Protein AF-0000000078894945 (afdb_homodimer)

pLDDT: mean 91.57, std 13.86, range [28.47, 98.94]

Secondary structure (DSSP, 8-state):
----SS-----EEEE---HHHHHHHHHHHHHHHHHHTSPPPEEEEEEEE-HHHHHHHHHH---GGG---SS--TT-SSEEEESSHHHHHTT----TTS--EEEEEEEE--SEEE--TT-SSPPBSSTT-TTSPBPSEEES-SSS-SEEEE--GGGEEEEEEEE-/----SS-----EEEE---HHHHHHHHHHHHHHHHHHTS---EEEEEEEE-HHHHHHHHHH---GGG---SS--TT-SSEEEESSHHHHHTT----TTS--EEEEEEEE--SEEE--TT-SSPPBSSTT-TTSPBPSEEES-SSS-SEEEE--GGGEEEEEEEE-

Foldseek 3Di:
DDCPDDDPDWDDKDFQDDPVLVVLQVVVQVVLCVVVVHGFDKAWWKAWDEPVCVVVCSHPNPDLVPPPDPVALAFHSFDKTFRDHVVRCVRWDADPVRKIKMFTKIFRQGFEEAGHSHHLAAAFPDNVDPPGDGHQWHANDPVDGGMIGGNDRSGMDRTMMIMD/DDDDDDDPDWDDKDFQDDPVLVVLQVVVQVVLCVVVVHGFDKAWWKAWDEPVCVVVCSHPNPDLVPPPPPVALAFHSFDKTFRDHVVRCVRWDADPVRKIKMFIKIFRQGFEEAGHSHHLAADFPDNVDPPGDGHQWHANDPVDGGMIGGNDRSGMDRTMMIMD

Solvent-accessible surface area (backbone atoms only — not comparable to full-atom values): 17453 Å² total; per-residue (Å²): 113,82,75,71,75,79,82,78,56,74,73,46,75,42,79,51,86,41,70,67,58,48,49,44,25,52,50,42,48,52,54,47,15,62,73,66,72,46,83,57,47,65,44,73,29,14,34,24,30,38,72,86,47,48,66,52,34,64,73,62,44,74,54,39,68,73,50,80,57,80,86,54,37,68,44,20,57,34,33,70,33,13,58,39,45,68,64,8,46,74,53,36,37,62,43,99,87,59,46,29,35,32,33,35,26,46,29,53,42,48,54,62,39,64,36,39,51,82,31,51,50,54,56,51,72,37,83,89,35,93,81,42,56,56,37,52,16,21,18,77,29,74,91,66,58,50,35,39,29,36,61,54,72,43,40,42,40,67,43,29,40,37,32,57,118,84,79,70,81,84,83,78,56,75,73,45,75,43,78,50,86,43,72,66,57,47,50,44,25,52,49,42,48,52,55,48,16,62,74,66,73,43,82,57,46,64,44,73,30,14,33,23,30,40,74,85,47,48,64,53,33,65,73,62,44,76,55,41,69,71,50,78,60,79,85,56,38,66,44,20,58,35,33,72,33,12,59,38,50,71,65,9,47,74,52,36,37,59,42,99,87,59,46,30,34,32,33,36,26,47,29,53,42,49,53,60,39,62,35,40,51,81,30,50,48,55,56,51,72,37,84,91,36,91,81,42,56,58,36,53,16,21,18,77,29,73,91,65,58,51,37,40,30,38,62,53,73,40,40,42,40,67,44,30,40,38,32,57

Structure (mmCIF, N/CA/C/O backbone):
data_AF-0000000078894945-model_v1
#
loop_
_entity.id
_entity.type
_entity.pdbx_description
1 polymer Poly
#
loop_
_atom_site.group_PDB
_atom_site.id
_atom_site.type_symbol
_atom_site.label_atom_id
_atom_site.label_alt_id
_atom_site.label_comp_id
_atom_site.label_asym_id
_atom_site.label_entity_id
_atom_site.label_seq_id
_atom_site.pdbx_PDB_ins_code
_atom_site.Cartn_x
_atom_site.Cartn_y
_atom_site.Cartn_z
_atom_site.occupancy
_atom_site.B_iso_or_equiv
_atom_site.auth_seq_id
_atom_site.auth_comp_id
_atom_site.auth_asym_id
_atom_site.auth_atom_id
_atom_site.pdbx_PDB_model_num
ATOM 1 N N . MET A 1 1 ? -6.234 26.266 11.656 1 28.72 1 MET A N 1
ATOM 2 C CA . MET A 1 1 ? -5.141 26.5 12.602 1 28.72 1 MET A CA 1
ATOM 3 C C . MET A 1 1 ? -5.629 27.281 13.812 1 28.72 1 MET A C 1
ATOM 5 O O . MET A 1 1 ? -5.871 28.5 13.727 1 28.72 1 MET A O 1
ATOM 9 N N . ARG A 1 2 ? -6.535 26.812 14.672 1 35.72 2 ARG A N 1
ATOM 10 C CA . ARG A 1 2 ? -7.152 27.531 15.781 1 35.72 2 ARG A CA 1
ATOM 11 C C . ARG A 1 2 ? -6.094 28.141 16.703 1 35.72 2 ARG A C 1
ATOM 13 O O . ARG A 1 2 ? -5 27.594 16.828 1 35.72 2 ARG A O 1
ATOM 20 N N . GLN A 1 3 ? -6.266 29.453 17.141 1 33.41 3 GLN A N 1
ATOM 21 C CA . GLN A 1 3 ? -5.566 30.438 17.969 1 33.41 3 GLN A CA 1
ATOM 22 C C . GLN A 1 3 ? -5.508 29.969 19.422 1 33.41 3 GLN A C 1
ATOM 24 O O . GLN A 1 3 ? -6.27 30.453 20.266 1 33.41 3 GLN A O 1
ATOM 29 N N . HIS A 1 4 ? -5.723 28.906 19.969 1 39.12 4 HIS A N 1
ATOM 30 C CA . HIS A 1 4 ? -5.203 29.109 21.312 1 39.12 4 HIS A CA 1
ATOM 31 C C . HIS A 1 4 ? -3.863 29.828 21.281 1 39.12 4 HIS A C 1
ATOM 33 O O . HIS A 1 4 ? -3.061 29.641 20.375 1 39.12 4 HIS A O 1
ATOM 39 N N . PRO A 1 5 ? -3.553 30.891 22.266 1 39.09 5 PRO A N 1
ATOM 40 C CA . PRO A 1 5 ? -2.734 32.094 22.203 1 39.09 5 PRO A CA 1
ATOM 41 C C . PRO A 1 5 ? -1.266 31.812 21.922 1 39.09 5 PRO A C 1
ATOM 43 O O . PRO A 1 5 ? -0.486 32.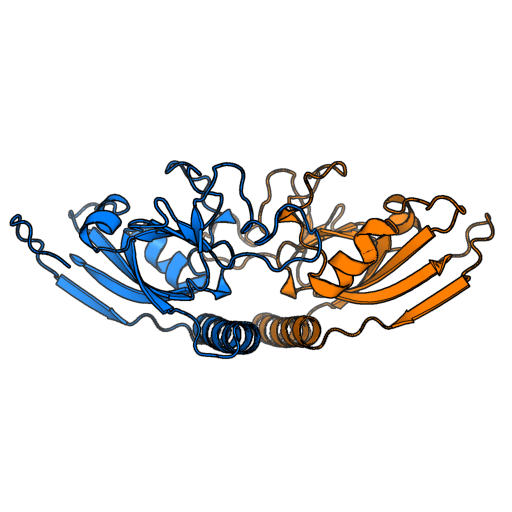75 21.672 1 39.09 5 PRO A O 1
ATOM 46 N N . GLY A 1 6 ? -0.577 30.797 22.438 1 48.09 6 GLY A N 1
ATOM 47 C CA . GLY A 1 6 ? 0.817 31.156 22.234 1 48.09 6 GLY A CA 1
ATOM 48 C C . GLY A 1 6 ? 1.199 31.281 20.781 1 48.09 6 GLY A C 1
ATOM 49 O O . GLY A 1 6 ? 0.547 30.703 19.906 1 48.09 6 GLY A O 1
ATOM 50 N N . LYS A 1 7 ? 1.731 32.469 20.188 1 60.5 7 LYS A N 1
ATOM 51 C CA . LYS A 1 7 ? 2.096 33.062 18.906 1 60.5 7 LYS A CA 1
ATOM 52 C C . LYS A 1 7 ? 2.908 32.125 18.047 1 60.5 7 LYS A C 1
ATOM 54 O O . LYS A 1 7 ? 4.094 31.891 18.312 1 60.5 7 LYS A O 1
ATOM 59 N N . VAL A 1 8 ? 2.189 31.062 17.5 1 78.25 8 VAL A N 1
ATOM 60 C CA . VAL A 1 8 ? 2.98 30.391 16.469 1 78.25 8 VAL A CA 1
ATOM 61 C C . VAL A 1 8 ? 3.16 31.312 15.273 1 78.25 8 VAL A C 1
ATOM 63 O O . VAL A 1 8 ? 2.189 31.891 14.773 1 78.25 8 VAL A O 1
ATOM 66 N N . LYS A 1 9 ? 4.27 31.719 15.195 1 89.56 9 LYS A N 1
ATOM 67 C CA . LYS A 1 9 ? 4.594 32.562 14.039 1 89.56 9 LYS A CA 1
ATOM 68 C C . LYS A 1 9 ? 4.953 31.703 12.828 1 89.56 9 LYS A C 1
ATOM 70 O O . LYS A 1 9 ? 5.957 30.984 12.852 1 89.56 9 LYS A O 1
ATOM 75 N N . VAL A 1 10 ? 4.09 31.734 11.828 1 93.38 10 VAL A N 1
ATOM 76 C CA . VAL A 1 10 ? 4.371 31.047 10.578 1 93.38 10 VAL A CA 1
ATOM 77 C C . VAL A 1 10 ? 5.477 31.766 9.812 1 93.38 10 VAL A C 1
ATOM 79 O O . VAL A 1 10 ? 5.371 32.969 9.555 1 93.38 10 VAL A O 1
ATOM 82 N N . GLN A 1 11 ? 6.445 31.078 9.477 1 96.06 11 GLN A N 1
ATOM 83 C CA . GLN A 1 11 ? 7.578 31.688 8.781 1 96.06 11 GLN A CA 1
ATOM 84 C C . GLN A 1 11 ? 7.445 31.531 7.27 1 96.06 11 GLN A C 1
ATOM 86 O O . GLN A 1 11 ? 7.836 32.406 6.512 1 96.06 11 GLN A O 1
ATOM 91 N N . ALA A 1 12 ? 7 30.391 6.828 1 96.69 12 ALA A N 1
ATOM 92 C CA . ALA A 1 12 ? 6.871 30.125 5.395 1 96.69 12 ALA A CA 1
ATOM 93 C C . ALA A 1 12 ? 5.848 29.031 5.129 1 96.69 12 ALA A C 1
ATOM 95 O O . ALA A 1 12 ? 5.629 28.156 5.977 1 96.69 12 ALA A O 1
ATOM 96 N N . ILE A 1 13 ? 5.223 29.141 4.031 1 97.31 13 ILE A N 1
ATOM 97 C CA . ILE A 1 13 ? 4.387 28.078 3.479 1 97.31 13 ILE A CA 1
ATOM 98 C C . ILE A 1 13 ? 4.836 27.766 2.057 1 97.31 13 ILE A C 1
ATOM 100 O O . ILE A 1 13 ? 4.922 28.656 1.207 1 97.31 13 ILE A O 1
ATOM 104 N N . SER A 1 14 ? 5.148 26.547 1.84 1 97.94 14 SER A N 1
ATOM 105 C CA . SER A 1 14 ? 5.598 26.125 0.519 1 97.94 14 SER A CA 1
ATOM 106 C C . SER A 1 14 ? 4.68 25.047 -0.057 1 97.94 14 SER A C 1
ATOM 108 O O . SER A 1 14 ? 4.199 24.188 0.672 1 97.94 14 SER A O 1
ATOM 110 N N . ARG A 1 15 ? 4.492 25.156 -1.347 1 97.69 15 ARG A N 1
ATOM 111 C CA . ARG A 1 15 ? 3.738 24.125 -2.037 1 97.69 15 ARG A CA 1
ATOM 112 C C . ARG A 1 15 ? 4.629 22.922 -2.363 1 97.69 15 ARG A C 1
ATOM 114 O O . ARG A 1 15 ? 5.762 23.094 -2.818 1 97.69 15 ARG A O 1
ATOM 121 N N . VAL A 1 16 ? 4.109 21.781 -2.057 1 97.56 16 VAL A N 1
ATOM 122 C CA . VAL A 1 16 ? 4.809 20.562 -2.412 1 97.56 16 VAL A CA 1
ATOM 123 C C . VAL A 1 16 ? 4.332 20.062 -3.779 1 97.56 16 VAL A C 1
ATOM 125 O O . VAL A 1 16 ? 3.127 19.953 -4.023 1 97.56 16 VAL A O 1
ATOM 128 N N . GLN A 1 17 ? 5.32 19.797 -4.652 1 96.31 17 GLN A N 1
ATOM 129 C CA . GLN A 1 17 ? 4.988 19.344 -6 1 96.31 17 GLN A CA 1
ATOM 130 C C . GLN A 1 17 ? 5.684 18.031 -6.32 1 96.31 17 GLN A C 1
ATOM 132 O O . GLN A 1 17 ? 6.906 17.984 -6.453 1 96.31 17 GLN A O 1
ATOM 137 N N . ASN A 1 18 ? 4.961 17.062 -6.383 1 96.75 18 ASN A N 1
ATOM 138 C CA . ASN A 1 18 ? 5.367 15.742 -6.867 1 96.75 18 ASN A CA 1
ATOM 139 C C . ASN A 1 18 ? 4.336 15.156 -7.828 1 96.75 18 ASN A C 1
ATOM 141 O O . ASN A 1 18 ? 3.309 14.633 -7.398 1 96.75 18 ASN A O 1
ATOM 145 N N . PRO A 1 19 ? 4.609 15.25 -9.133 1 95.75 19 PRO A N 1
ATOM 146 C CA . PRO A 1 19 ? 3.607 14.859 -10.125 1 95.75 19 PRO A CA 1
ATOM 147 C C . PRO A 1 19 ? 3.191 13.398 -10.008 1 95.75 19 PRO A C 1
ATOM 149 O O . PRO A 1 19 ? 2.029 13.062 -10.242 1 95.75 19 PRO A O 1
ATOM 152 N N . GLU A 1 20 ? 4.105 12.547 -9.664 1 94.94 20 GLU A N 1
ATOM 153 C CA . GLU A 1 20 ? 3.771 11.125 -9.555 1 94.94 20 GLU A CA 1
ATOM 154 C C . GLU A 1 20 ? 2.82 10.867 -8.391 1 94.94 20 GLU A C 1
ATOM 156 O O . GLU A 1 20 ? 1.806 10.188 -8.547 1 94.94 20 GLU A O 1
ATOM 161 N N . LEU A 1 21 ? 3.16 11.43 -7.242 1 96.75 21 LEU A N 1
ATOM 162 C CA . LEU A 1 21 ? 2.291 11.266 -6.082 1 96.75 21 LEU A CA 1
ATOM 163 C C . LEU A 1 21 ? 0.922 11.883 -6.336 1 96.75 21 LEU A C 1
ATOM 165 O O . LEU A 1 21 ? -0.101 11.328 -5.934 1 96.75 21 LEU A O 1
ATOM 169 N N . TRP A 1 22 ? 0.961 12.977 -7.008 1 97.88 22 TRP A N 1
ATOM 170 C CA . TRP A 1 22 ? -0.29 13.656 -7.332 1 97.88 22 TRP A CA 1
ATOM 171 C C . TRP A 1 22 ? -1.147 12.797 -8.258 1 97.88 22 TRP A C 1
ATOM 173 O O . TRP A 1 22 ? -2.352 12.648 -8.039 1 97.88 22 TRP A O 1
ATOM 183 N N . GLU A 1 23 ? -0.557 12.25 -9.227 1 96.31 23 GLU A N 1
ATOM 184 C CA . GLU A 1 23 ? -1.282 11.383 -10.156 1 96.31 23 GLU A CA 1
ATOM 185 C C . GLU A 1 23 ? -1.9 10.195 -9.43 1 96.31 23 GLU A C 1
ATOM 187 O O . GLU A 1 23 ? -3.041 9.812 -9.711 1 96.31 23 GLU A O 1
ATOM 192 N N . ASN A 1 24 ? -1.115 9.578 -8.609 1 96.88 24 ASN A N 1
ATOM 193 C CA . ASN A 1 24 ? -1.64 8.469 -7.824 1 96.88 24 ASN A CA 1
ATOM 194 C C . ASN A 1 24 ? -2.854 8.891 -7.004 1 96.88 24 ASN A C 1
ATOM 196 O O . ASN A 1 24 ? -3.85 8.172 -6.941 1 96.88 24 ASN A O 1
ATOM 200 N N . PHE A 1 25 ? -2.764 10.062 -6.379 1 98.44 25 PHE A N 1
ATOM 201 C CA . PHE A 1 25 ? -3.82 10.602 -5.531 1 98.44 25 PHE A CA 1
ATOM 202 C C . PHE A 1 25 ? -5.09 10.844 -6.336 1 98.44 25 PHE A C 1
ATOM 204 O O . PHE A 1 25 ? -6.18 10.445 -5.918 1 98.44 25 PHE A O 1
ATOM 211 N N . ILE A 1 26 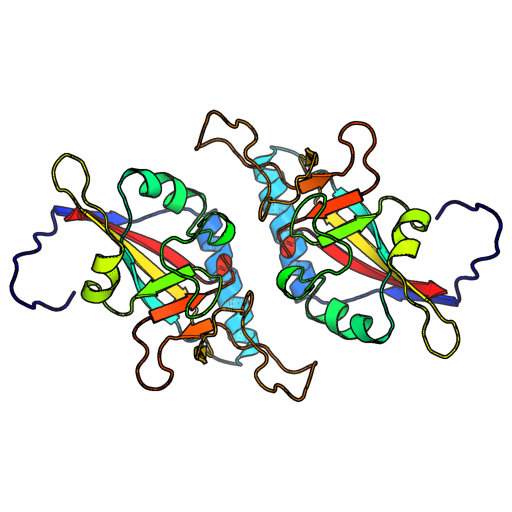? -4.969 11.422 -7.496 1 97.81 26 ILE A N 1
ATOM 212 C CA . ILE A 1 26 ? -6.117 11.758 -8.328 1 97.81 26 ILE A CA 1
ATOM 213 C C . ILE A 1 26 ? -6.762 10.477 -8.867 1 97.81 26 ILE A C 1
ATOM 215 O O . ILE A 1 26 ? -7.988 10.391 -8.961 1 97.81 26 ILE A O 1
ATOM 219 N N . ARG A 1 27 ? -5.988 9.586 -9.219 1 95.88 27 ARG A N 1
ATOM 220 C CA . ARG A 1 27 ? -6.531 8.312 -9.68 1 95.88 27 ARG A CA 1
ATOM 221 C C . ARG A 1 27 ? -7.289 7.605 -8.562 1 95.88 27 ARG A C 1
ATOM 223 O O . ARG A 1 27 ? -8.367 7.062 -8.797 1 95.88 27 ARG A O 1
ATOM 230 N N . LYS A 1 28 ? -6.668 7.578 -7.43 1 97.38 28 LYS A N 1
ATOM 231 C CA . LYS A 1 28 ? -7.336 6.984 -6.277 1 97.38 28 LYS A CA 1
ATOM 232 C C . LYS A 1 28 ? -8.664 7.676 -5.996 1 97.38 28 LYS A C 1
ATOM 234 O O . LYS A 1 28 ? -9.664 7.02 -5.695 1 97.38 28 LYS A O 1
ATOM 239 N N . LYS A 1 29 ? -8.664 8.977 -6.082 1 97.88 29 LYS A N 1
ATOM 240 C CA . LYS A 1 29 ? -9.898 9.742 -5.902 1 97.88 29 LYS A CA 1
ATOM 241 C C . LYS A 1 29 ? -10.969 9.289 -6.887 1 97.88 29 LYS A C 1
ATOM 243 O O . LYS A 1 29 ? -12.125 9.078 -6.504 1 97.88 29 LYS A O 1
ATOM 248 N N . SER A 1 30 ? -10.555 9.172 -8.102 1 96.56 30 SER A N 1
ATOM 249 C CA . SER A 1 30 ? -11.492 8.734 -9.141 1 96.56 30 SER A CA 1
ATOM 250 C C . SER A 1 30 ? -12.039 7.344 -8.828 1 96.56 30 SER A C 1
ATOM 252 O O . SER A 1 30 ? -13.242 7.109 -8.93 1 96.56 30 SER A O 1
ATOM 254 N N . GLN A 1 31 ? -11.203 6.453 -8.477 1 95.62 31 GLN A N 1
ATOM 255 C CA . GLN A 1 31 ? -11.594 5.082 -8.164 1 95.62 31 GLN A CA 1
ATOM 256 C C . GLN A 1 31 ? -12.562 5.043 -6.988 1 95.62 31 GLN A C 1
ATOM 258 O O . GLN A 1 31 ? -13.578 4.34 -7.039 1 95.62 31 GLN A O 1
ATOM 263 N N . MET A 1 32 ? -12.258 5.781 -5.953 1 96.94 32 MET A N 1
ATOM 264 C CA . MET A 1 32 ? -13.102 5.801 -4.762 1 96.94 32 MET A CA 1
ATOM 265 C C . MET A 1 32 ? -14.453 6.441 -5.059 1 96.94 32 MET A C 1
ATOM 267 O O . MET A 1 32 ? -15.477 6.027 -4.512 1 96.94 32 MET A O 1
ATOM 271 N N . SER A 1 33 ? -14.438 7.473 -5.859 1 96.5 33 SER A N 1
ATOM 272 C CA . SER A 1 33 ? -15.68 8.141 -6.234 1 96.5 33 SER A CA 1
ATOM 273 C C . SER A 1 33 ? -16.594 7.207 -7.008 1 96.5 33 SER A C 1
ATOM 275 O O . SER A 1 33 ? -17.812 7.23 -6.82 1 96.5 33 SER A O 1
ATOM 277 N N . ARG A 1 34 ? -16.047 6.402 -7.855 1 93.25 34 ARG A N 1
ATOM 278 C CA . ARG A 1 34 ? -16.828 5.418 -8.602 1 93.25 34 ARG A CA 1
ATOM 279 C C . ARG A 1 34 ? -17.484 4.406 -7.66 1 93.25 34 ARG A C 1
ATOM 281 O O . ARG A 1 34 ? -18.641 4.043 -7.832 1 93.25 34 ARG A O 1
ATOM 288 N N . LYS A 1 35 ? -16.766 4.008 -6.684 1 90.38 35 LYS A N 1
ATOM 289 C CA . LYS A 1 35 ? -17.25 3.014 -5.723 1 90.38 35 LYS A CA 1
ATOM 290 C C . LYS A 1 35 ? -18.391 3.57 -4.875 1 90.38 35 LYS A C 1
ATOM 292 O O . LYS A 1 35 ? -19.344 2.857 -4.578 1 90.38 35 LYS A O 1
ATOM 297 N N . THR A 1 36 ? -18.234 4.797 -4.457 1 90.75 36 THR A N 1
ATOM 298 C CA . THR A 1 36 ? -19.219 5.398 -3.562 1 90.75 36 THR A CA 1
ATOM 299 C C . THR A 1 36 ? -20.359 6.031 -4.359 1 90.75 36 THR A C 1
ATOM 301 O O . THR A 1 36 ? -21.328 6.52 -3.779 1 90.75 36 THR A O 1
ATOM 304 N N . LYS A 1 37 ? -20.422 5.91 -5.684 1 88.69 37 LYS A N 1
ATOM 305 C CA . LYS A 1 37 ? -21.406 6.555 -6.547 1 88.69 37 LYS A CA 1
ATOM 306 C C . LYS A 1 37 ? -21.578 8.023 -6.176 1 88.69 37 LYS A C 1
ATOM 308 O O . LYS A 1 37 ? -22.703 8.492 -5.957 1 88.69 37 LYS A O 1
ATOM 313 N N . GLY A 1 38 ? -20.609 8.766 -6.035 1 90.31 38 GLY A N 1
ATOM 314 C CA . GLY A 1 38 ? -20.578 10.18 -5.672 1 90.31 38 GLY A CA 1
ATOM 315 C C . GLY A 1 38 ? -19.188 10.664 -5.301 1 90.31 38 GLY A C 1
ATOM 316 O O . GLY A 1 38 ? -18.188 9.992 -5.582 1 90.31 38 GLY A O 1
ATOM 317 N N . GLU A 1 39 ? -19.188 11.797 -4.758 1 92.56 39 GLU A N 1
ATOM 318 C CA . GLU A 1 39 ? -17.906 12.391 -4.398 1 92.56 39 GLU A CA 1
ATOM 319 C C . GLU A 1 39 ? -17.344 11.758 -3.121 1 92.56 39 GLU A C 1
ATOM 321 O O . GLU A 1 39 ? -18.078 11.586 -2.141 1 92.56 39 GLU A O 1
ATOM 326 N N . VAL A 1 40 ? -16.141 11.297 -3.168 1 97 40 VAL A N 1
ATOM 327 C CA . VAL A 1 40 ? -15.469 10.766 -1.991 1 97 40 VAL A CA 1
ATOM 328 C C . VAL A 1 40 ? -15.211 11.883 -0.99 1 97 40 VAL A C 1
ATOM 330 O O . VAL A 1 40 ? -14.859 13 -1.378 1 97 40 VAL A O 1
ATOM 333 N N . GLU A 1 41 ? -15.383 11.555 0.298 1 97.75 41 GLU A N 1
ATOM 334 C CA . GLU A 1 41 ? -15.07 12.555 1.317 1 97.75 41 GLU A CA 1
ATOM 335 C C . GLU A 1 41 ? -13.57 12.844 1.373 1 97.75 41 GLU A C 1
ATOM 337 O O . GLU A 1 41 ? -12.773 11.938 1.621 1 97.75 41 GLU A O 1
ATOM 342 N N . GLN A 1 42 ? -13.258 14 1.074 1 98.5 42 GLN A N 1
ATOM 343 C CA . GLN A 1 42 ? -11.891 14.5 1.136 1 98.5 42 GLN A CA 1
ATOM 344 C C . GLN A 1 42 ? -11.742 15.562 2.223 1 98.5 42 GLN A C 1
ATOM 346 O O . GLN A 1 42 ? -12.625 16.391 2.41 1 98.5 42 GLN A O 1
ATOM 351 N N . ARG A 1 43 ? -10.617 15.484 2.912 1 98.69 43 ARG A N 1
ATOM 352 C CA . ARG A 1 43 ? -10.344 16.469 3.957 1 98.69 43 ARG A CA 1
ATOM 353 C C . ARG A 1 43 ? -8.93 17.031 3.83 1 98.69 43 ARG A C 1
ATOM 355 O O . ARG A 1 43 ? -8.039 16.359 3.299 1 98.69 43 ARG A O 1
ATOM 362 N N . ARG A 1 44 ? -8.828 18.219 4.262 1 98.69 44 ARG A N 1
ATOM 363 C CA . ARG A 1 44 ? -7.5 18.781 4.527 1 98.69 44 ARG A CA 1
ATOM 364 C C . ARG A 1 44 ? -7.066 18.5 5.961 1 98.69 44 ARG A C 1
ATOM 366 O O . ARG A 1 44 ? -7.719 18.938 6.91 1 98.69 44 ARG A O 1
ATOM 373 N N . LEU A 1 45 ? -6.031 17.797 6.129 1 98.81 45 LEU A N 1
ATOM 374 C CA . LEU A 1 45 ? -5.547 17.375 7.438 1 98.81 45 LEU A CA 1
ATOM 375 C C . LEU A 1 45 ? -4.121 17.859 7.672 1 98.81 45 LEU A C 1
ATOM 377 O O . LEU A 1 45 ? -3.553 18.562 6.832 1 98.81 45 LEU A O 1
ATOM 381 N N . PHE A 1 46 ? -3.615 17.516 8.914 1 98.5 46 PHE A N 1
ATOM 382 C CA . PHE A 1 46 ? -2.32 18.047 9.32 1 98.5 46 PHE A CA 1
ATOM 383 C C . PHE A 1 46 ? -1.427 16.938 9.867 1 98.5 46 PHE A C 1
ATOM 385 O O . PHE A 1 46 ? -1.908 16 10.516 1 98.5 46 PHE A O 1
ATOM 392 N N . ARG A 1 47 ? -0.18 17.078 9.617 1 97.56 47 ARG A N 1
ATOM 393 C CA . ARG A 1 47 ? 0.804 16.156 10.18 1 97.56 47 ARG A CA 1
ATOM 394 C C . ARG A 1 47 ? 2.119 16.875 10.469 1 97.56 47 ARG A C 1
ATOM 396 O O . ARG A 1 47 ? 2.826 17.281 9.547 1 97.56 47 ARG A O 1
ATOM 403 N N . GLY A 1 48 ? 2.398 17.062 11.742 1 96.69 48 GLY A N 1
ATOM 404 C CA . GLY A 1 48 ? 3.723 17.531 12.102 1 96.69 48 GLY A CA 1
ATOM 405 C C . GLY A 1 48 ? 4.832 16.594 11.664 1 96.69 48 GLY A C 1
ATOM 406 O O . GLY A 1 48 ? 4.605 15.398 11.484 1 96.69 48 GLY A O 1
ATOM 407 N N . THR A 1 49 ? 6.008 17.125 11.469 1 96.38 49 THR A N 1
ATOM 408 C CA . THR A 1 49 ? 7.145 16.344 11.008 1 96.38 49 THR A CA 1
ATOM 409 C C . THR A 1 49 ? 8.453 16.922 11.516 1 96.38 49 THR A C 1
ATOM 411 O O . THR A 1 49 ? 8.453 17.938 12.219 1 96.38 49 THR A O 1
ATOM 414 N N . SER A 1 50 ? 9.484 16.234 11.297 1 95.81 50 SER A N 1
ATOM 415 C CA . SER A 1 50 ? 10.82 16.734 11.586 1 95.81 50 SER A CA 1
ATOM 416 C C . SER A 1 50 ? 11.523 17.219 10.32 1 95.81 50 SER A C 1
ATOM 418 O O . SER A 1 50 ? 11.18 16.797 9.219 1 95.81 50 SER A O 1
ATOM 420 N N . ALA A 1 51 ? 12.508 18.047 10.555 1 95.69 51 ALA A N 1
ATOM 421 C CA . ALA A 1 51 ? 13.258 18.594 9.422 1 95.69 51 ALA A CA 1
ATOM 422 C C . ALA A 1 51 ? 13.852 17.484 8.57 1 95.69 51 ALA A C 1
ATOM 424 O O . ALA A 1 51 ? 13.844 17.562 7.336 1 95.69 51 ALA A O 1
ATOM 425 N N . ILE A 1 52 ? 14.289 16.422 9.18 1 91.94 52 ILE A N 1
ATOM 426 C CA . ILE A 1 52 ? 15.031 15.375 8.469 1 91.94 52 ILE A CA 1
ATOM 427 C C . ILE A 1 52 ? 14.062 14.547 7.633 1 91.94 52 ILE A C 1
ATOM 429 O O . ILE A 1 52 ? 14.477 13.891 6.668 1 91.94 52 ILE A O 1
ATOM 433 N N . ASP A 1 53 ? 12.75 14.625 7.922 1 92.69 53 ASP A N 1
ATOM 434 C CA . ASP A 1 53 ? 11.789 13.75 7.254 1 92.69 53 ASP A CA 1
ATOM 435 C C . ASP A 1 53 ? 11.133 14.469 6.078 1 92.69 53 ASP A C 1
ATOM 437 O O . ASP A 1 53 ? 10.422 13.844 5.281 1 92.69 53 ASP A O 1
ATOM 441 N N . ILE A 1 54 ? 11.352 15.75 5.941 1 95.75 54 ILE A N 1
ATOM 442 C CA . ILE A 1 54 ? 10.625 16.562 4.965 1 95.75 54 ILE A CA 1
ATOM 443 C C . ILE A 1 54 ? 10.922 16.047 3.557 1 95.75 54 ILE A C 1
ATOM 445 O O . ILE A 1 54 ? 10 15.781 2.781 1 95.75 54 ILE A O 1
ATOM 449 N N . ARG A 1 55 ? 12.188 15.914 3.27 1 93.06 55 ARG A N 1
ATOM 450 C CA . ARG A 1 55 ? 12.562 15.531 1.913 1 93.06 55 ARG A CA 1
ATOM 451 C C . ARG A 1 55 ? 12 14.148 1.565 1 93.06 55 ARG A C 1
ATOM 453 O O . ARG A 1 55 ? 11.461 13.953 0.477 1 93.06 55 ARG A O 1
ATOM 460 N N . ASN A 1 56 ? 12.102 13.211 2.49 1 90.88 56 ASN A N 1
ATOM 461 C CA . ASN A 1 56 ? 11.602 11.859 2.246 1 90.88 56 ASN A CA 1
ATOM 462 C C . ASN A 1 56 ? 10.086 11.852 2.059 1 90.88 56 ASN A C 1
ATOM 464 O O . ASN A 1 56 ? 9.57 11.141 1.196 1 90.88 56 ASN A O 1
ATOM 468 N N . THR A 1 57 ? 9.43 12.586 2.852 1 94.5 57 THR A N 1
ATOM 469 C CA . THR A 1 57 ? 7.98 12.664 2.734 1 94.5 57 THR A CA 1
ATOM 470 C C . THR A 1 57 ? 7.578 13.242 1.381 1 94.5 57 THR A C 1
ATOM 472 O O . THR A 1 57 ? 6.664 12.727 0.728 1 94.5 57 THR A O 1
ATOM 475 N N . CYS A 1 58 ? 8.273 14.258 0.942 1 95.81 58 CYS A N 1
ATOM 476 C CA . CYS A 1 58 ? 7.957 14.883 -0.337 1 95.81 58 CYS A CA 1
ATOM 477 C C . CYS A 1 58 ? 8.211 13.922 -1.492 1 95.81 58 CYS A C 1
ATOM 479 O O . CYS A 1 58 ? 7.52 13.961 -2.508 1 95.81 58 CYS A O 1
ATOM 481 N N . ARG A 1 59 ? 9.102 13.055 -1.303 1 90.94 59 ARG A N 1
ATOM 482 C CA . ARG A 1 59 ? 9.508 12.164 -2.385 1 90.94 59 ARG A CA 1
ATOM 483 C C . ARG A 1 59 ? 8.688 10.875 -2.365 1 90.94 59 ARG A C 1
ATOM 485 O O . ARG A 1 59 ? 8.32 10.359 -3.418 1 90.94 59 ARG A O 1
ATOM 492 N N . GLU A 1 60 ? 8.453 10.391 -1.12 1 92.19 60 GLU A N 1
ATOM 493 C CA . GLU A 1 60 ? 7.898 9.047 -1.005 1 92.19 60 GLU A CA 1
ATOM 494 C C . GLU A 1 60 ? 6.57 9.055 -0.252 1 92.19 60 GLU A C 1
ATOM 496 O O . GLU A 1 60 ? 6.02 7.996 0.058 1 92.19 60 GLU A O 1
ATOM 501 N N . ASN A 1 61 ? 6.105 10.211 0.009 1 95.62 61 ASN A N 1
ATOM 502 C CA . ASN A 1 61 ? 4.867 10.328 0.77 1 95.62 61 ASN A CA 1
ATOM 503 C C . ASN A 1 61 ? 5.027 9.789 2.189 1 95.62 61 ASN A C 1
ATOM 505 O O . ASN A 1 61 ? 6.137 9.453 2.607 1 95.62 61 ASN A O 1
ATOM 509 N N . PHE A 1 62 ? 3.955 9.875 2.982 1 94.62 62 PHE A N 1
ATOM 510 C CA . PHE A 1 62 ? 3.945 9.305 4.324 1 94.62 62 PHE A CA 1
ATOM 511 C C . PHE A 1 62 ? 3.828 7.785 4.258 1 94.62 62 PHE A C 1
ATOM 513 O O . PHE A 1 62 ? 2.729 7.234 4.348 1 94.62 62 PHE A O 1
ATOM 520 N N . ASP A 1 63 ? 4.922 7.148 4.07 1 92.25 63 ASP A N 1
ATOM 521 C CA . ASP A 1 63 ? 4.922 5.691 4.039 1 92.25 63 ASP A CA 1
ATOM 522 C C . ASP A 1 63 ? 4.926 5.109 5.449 1 92.25 63 ASP A C 1
ATOM 524 O O . ASP A 1 63 ? 5.973 5.047 6.098 1 92.25 63 ASP A O 1
ATOM 528 N N . TRP A 1 64 ? 3.842 4.625 5.879 1 89.62 64 TRP A N 1
ATOM 529 C CA . TRP A 1 64 ? 3.635 4.176 7.254 1 89.62 64 TRP A CA 1
ATOM 530 C C . TRP A 1 64 ? 4.367 2.865 7.516 1 89.62 64 TRP A C 1
ATOM 532 O O . TRP A 1 64 ? 4.57 2.48 8.672 1 89.62 64 TRP A O 1
ATOM 542 N N . ARG A 1 65 ? 4.848 2.189 6.535 1 87 65 ARG A N 1
ATOM 543 C CA . ARG A 1 65 ? 5.555 0.922 6.676 1 87 65 ARG A CA 1
ATOM 544 C C . ARG A 1 65 ? 6.961 1.138 7.223 1 87 65 ARG A C 1
ATOM 546 O O . ARG A 1 65 ? 7.613 0.19 7.672 1 87 65 ARG A O 1
ATOM 553 N N . SER A 1 66 ? 7.418 2.375 7.035 1 77 66 SER A N 1
ATOM 554 C CA . SER A 1 66 ? 8.758 2.719 7.504 1 77 66 SER A CA 1
ATOM 555 C C . SER A 1 66 ? 8.75 3.059 8.992 1 77 66 SER A C 1
ATOM 557 O O . SER A 1 66 ? 9.805 3.104 9.625 1 77 66 SER A O 1
ATOM 559 N N . ASP A 1 67 ? 7.531 3.477 9.43 1 62.94 67 ASP A N 1
ATOM 560 C CA . ASP A 1 67 ? 7.465 4.066 10.766 1 62.94 67 ASP A CA 1
ATOM 561 C C . ASP A 1 67 ? 7.461 2.982 11.844 1 62.94 67 ASP A C 1
ATOM 563 O O . ASP A 1 67 ? 6.641 2.062 11.797 1 62.94 67 ASP A O 1
ATOM 567 N N . VAL A 1 68 ? 8.664 2.516 12.203 1 53.5 68 VAL A N 1
ATOM 568 C CA . VAL A 1 68 ? 8.656 1.742 13.438 1 53.5 68 VAL A CA 1
ATOM 569 C C . VAL A 1 68 ? 7.949 2.535 14.539 1 53.5 68 VAL A C 1
ATOM 571 O O . VAL A 1 68 ? 8.422 3.6 14.945 1 53.5 68 VAL A O 1
ATOM 574 N N . ASN A 1 69 ? 6.758 2.98 14.328 1 49.56 69 ASN A N 1
ATOM 575 C CA . ASN A 1 69 ? 6.16 4.105 15.047 1 49.56 69 ASN A CA 1
ATOM 576 C C . ASN A 1 69 ? 6.234 3.91 16.562 1 49.56 69 ASN A C 1
ATOM 578 O O . ASN A 1 69 ? 5.789 2.887 17.078 1 49.56 69 ASN A O 1
ATOM 582 N N . GLU A 1 70 ? 6.984 4.645 17.047 1 47.62 70 GLU A N 1
ATOM 583 C CA . GLU A 1 70 ? 6.887 5.113 18.438 1 47.62 70 GLU A CA 1
ATOM 584 C C . GLU A 1 70 ? 5.469 5.57 18.766 1 47.62 70 GLU A C 1
ATOM 586 O O . GLU A 1 70 ? 5.047 5.52 19.922 1 47.62 70 GLU A O 1
ATOM 591 N N . THR A 1 71 ? 4.805 6.344 17.828 1 50.66 71 THR A N 1
ATOM 592 C CA . THR A 1 71 ? 3.566 6.992 18.25 1 50.66 71 THR A CA 1
ATOM 593 C C . THR A 1 71 ? 2.469 5.961 18.484 1 50.66 71 THR A C 1
ATOM 595 O O . THR A 1 71 ? 1.388 6.297 18.969 1 50.66 71 THR A O 1
ATOM 598 N N . GLY A 1 72 ? 2.795 4.828 18.484 1 63.25 72 GLY A N 1
ATOM 599 C CA . GLY A 1 72 ? 1.83 3.789 18.812 1 63.25 72 GLY A CA 1
ATOM 600 C C . GLY A 1 72 ? 0.873 3.486 17.688 1 63.25 72 GLY A C 1
ATOM 601 O O . GLY A 1 72 ? 0.786 4.246 16.719 1 63.25 72 GLY A O 1
ATOM 602 N N . ASN A 1 73 ? 0.406 2.41 17.391 1 84.19 73 ASN A N 1
ATOM 603 C CA . ASN A 1 73 ? -0.569 1.903 16.422 1 84.19 73 ASN A CA 1
ATOM 604 C C . ASN A 1 73 ? -1.932 1.684 17.078 1 84.19 73 ASN A C 1
ATOM 606 O O . ASN A 1 73 ? -2.566 0.649 16.859 1 84.19 73 ASN A O 1
ATOM 610 N N . MET A 1 74 ? -2.309 2.84 17.875 1 91.56 74 MET A N 1
ATOM 611 C CA . MET A 1 74 ? -3.529 2.68 18.656 1 91.56 74 MET A CA 1
ATOM 612 C C . MET A 1 74 ? -4.734 2.453 17.75 1 91.56 74 MET A C 1
ATOM 614 O O . MET A 1 74 ? -5.66 1.722 18.109 1 91.56 74 MET A O 1
ATOM 618 N N . TYR A 1 75 ? -4.695 3.078 16.578 1 95.62 75 TYR A N 1
ATOM 619 C CA . TYR A 1 75 ? -5.863 3.008 15.703 1 95.62 75 TYR A CA 1
ATOM 620 C C . TYR A 1 75 ? -5.523 2.305 14.391 1 95.62 75 TYR A C 1
ATOM 622 O O . TYR A 1 75 ? -6.242 2.451 13.398 1 95.62 75 TYR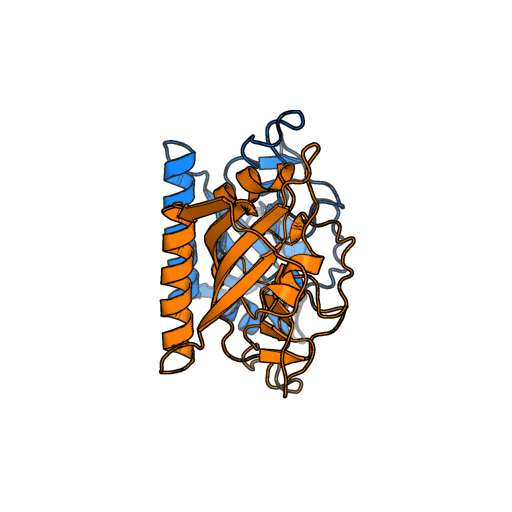 A O 1
ATOM 630 N N . GLY A 1 76 ? -4.414 1.587 14.398 1 94.75 76 GLY A N 1
ATOM 631 C CA . GLY A 1 76 ? -4.008 0.804 13.242 1 94.75 76 GLY A CA 1
ATOM 632 C C . GLY A 1 76 ? -2.617 1.149 12.742 1 94.75 76 GLY A C 1
ATOM 633 O O . GLY A 1 76 ? -2.072 2.199 13.094 1 94.75 76 GLY A O 1
ATOM 634 N N . GLU A 1 77 ? -2.135 0.245 11.953 1 92.44 77 GLU A N 1
ATOM 635 C CA . GLU A 1 77 ? -0.815 0.432 11.359 1 92.44 77 GLU A CA 1
ATOM 636 C C . GLU A 1 77 ? -0.908 1.188 10.031 1 92.44 77 GLU A C 1
ATOM 638 O O . GLU A 1 77 ? -0.719 0.604 8.961 1 92.44 77 GLU A O 1
ATOM 643 N N . GLY A 1 78 ? -1.064 2.482 10.172 1 95.31 78 GLY A N 1
ATOM 644 C CA . GLY A 1 78 ? -1.185 3.332 9 1 95.31 78 GLY A CA 1
ATOM 645 C C . GLY A 1 78 ? -0.585 4.711 9.195 1 95.31 78 GLY A C 1
ATOM 646 O O . GLY A 1 78 ? 0.233 4.914 10.094 1 95.31 78 GLY A O 1
ATOM 647 N N . ALA A 1 79 ? -0.883 5.555 8.258 1 95.81 79 ALA A N 1
ATOM 648 C CA . ALA A 1 79 ? -0.454 6.949 8.359 1 95.81 79 ALA A CA 1
ATOM 649 C C . ALA A 1 79 ? -1.465 7.777 9.141 1 95.81 79 ALA A C 1
ATOM 651 O O . ALA A 1 79 ? -2.662 7.75 8.852 1 95.81 79 ALA A O 1
ATOM 652 N N . TYR A 1 80 ? -0.95 8.5 10.094 1 96.25 80 TYR A N 1
ATOM 653 C CA . TYR A 1 80 ? -1.791 9.297 10.984 1 96.25 80 TYR A CA 1
ATOM 654 C C . TYR A 1 80 ? -1.805 10.758 10.562 1 96.25 80 TYR A C 1
ATOM 656 O O . TYR A 1 80 ? -0.752 11.344 10.297 1 96.25 80 TYR A O 1
ATOM 664 N N . PHE A 1 81 ? -3 11.297 10.555 1 97.44 81 PHE A N 1
ATOM 665 C CA . PHE A 1 81 ? -3.189 12.711 10.25 1 97.44 81 PHE A CA 1
ATOM 666 C C . PHE A 1 81 ? -4.188 13.344 11.211 1 97.44 81 PHE A C 1
ATOM 668 O O . PHE A 1 81 ? -5.156 12.703 11.617 1 97.44 81 PHE A O 1
ATOM 675 N N . ALA A 1 82 ? -3.906 14.555 11.516 1 98.19 82 ALA A N 1
ATOM 676 C CA . ALA A 1 82 ? -4.723 15.25 12.508 1 98.19 82 ALA A CA 1
ATOM 677 C C . ALA A 1 82 ? -5.73 16.172 11.836 1 98.19 82 ALA A C 1
ATOM 679 O O . ALA A 1 82 ? -5.422 16.812 10.82 1 98.19 82 ALA A O 1
ATOM 680 N N . LYS A 1 83 ? -6.84 16.266 12.438 1 98.5 83 LYS A N 1
ATOM 681 C CA . LYS A 1 83 ? -7.895 17.172 11.961 1 98.5 83 LYS A CA 1
ATOM 682 C C . LYS A 1 83 ? -7.473 18.625 12.078 1 98.5 83 LYS A C 1
ATOM 684 O O . LYS A 1 83 ? -7.777 19.438 11.203 1 98.5 83 LYS A O 1
ATOM 689 N N . SER A 1 84 ? -6.789 18.938 13.125 1 97.56 84 SER A N 1
ATOM 690 C CA . SER A 1 84 ? -6.402 20.328 13.359 1 97.56 84 SER A CA 1
ATOM 691 C C . SER A 1 84 ? -4.887 20.484 13.391 1 97.56 84 SER A C 1
ATOM 693 O O . SER A 1 84 ? -4.168 19.516 13.695 1 97.56 84 SER A O 1
ATOM 695 N N . ALA A 1 85 ? -4.484 21.656 13.07 1 95.88 85 ALA A N 1
ATOM 696 C CA . ALA A 1 85 ? -3.061 21.969 13.172 1 95.88 85 ALA A CA 1
ATOM 697 C C . ALA A 1 85 ? -2.553 21.781 14.594 1 95.88 85 ALA A C 1
ATOM 699 O O . ALA A 1 85 ? -1.408 21.359 14.805 1 95.88 85 ALA A O 1
ATOM 700 N N . LEU A 1 86 ? -3.42 22.094 15.57 1 94.5 86 LEU A N 1
ATOM 701 C CA . LEU A 1 86 ? -3.045 21.938 16.969 1 94.5 86 LEU A CA 1
ATOM 702 C C . LEU A 1 86 ? -2.74 20.484 17.297 1 94.5 86 LEU A C 1
ATOM 704 O O . LEU A 1 86 ? -1.704 20.188 17.891 1 94.5 86 LEU A O 1
ATOM 708 N N . THR A 1 87 ? -3.619 19.656 16.938 1 93.12 87 THR A N 1
ATOM 709 C CA . THR A 1 87 ? -3.408 18.219 17.141 1 93.12 87 THR A CA 1
ATOM 710 C C . THR A 1 87 ? -2.215 17.734 16.328 1 93.12 87 THR A C 1
ATOM 712 O O . THR A 1 87 ? -1.428 16.906 16.812 1 93.12 87 THR A O 1
ATOM 715 N N . GLY A 1 88 ? -2.045 18.234 15.133 1 95.5 88 GLY A N 1
ATOM 716 C CA . GLY A 1 88 ? -0.935 17.844 14.273 1 95.5 88 GLY A CA 1
ATOM 717 C C . GLY A 1 88 ? 0.416 18.25 14.828 1 95.5 88 GLY A C 1
ATOM 718 O O . GLY A 1 88 ? 1.426 17.594 14.57 1 95.5 88 GLY A O 1
ATOM 719 N N . ASP A 1 89 ? 0.397 19.344 15.539 1 94.38 89 ASP A N 1
ATOM 720 C CA . ASP A 1 89 ? 1.626 19.875 16.109 1 94.38 89 ASP A CA 1
ATOM 721 C C . ASP A 1 89 ? 2.295 18.859 17.031 1 94.38 89 ASP A C 1
ATOM 723 O O . ASP A 1 89 ? 3.516 18.875 17.203 1 94.38 89 ASP A O 1
ATOM 727 N N . GLN A 1 90 ? 1.48 18 17.578 1 90.19 90 GLN A N 1
ATOM 728 C CA . GLN A 1 90 ? 2 17 18.5 1 90.19 90 GLN A CA 1
ATOM 729 C C . GLN A 1 90 ? 2.967 16.047 17.797 1 90.19 90 GLN A C 1
ATOM 731 O O . GLN A 1 90 ? 3.77 15.375 18.453 1 90.19 90 GLN A O 1
ATOM 736 N N . TYR A 1 91 ? 2.91 16.016 16.531 1 88.62 91 TYR A N 1
ATOM 737 C CA . TYR A 1 91 ? 3.768 15.125 15.75 1 88.62 91 TYR A CA 1
ATOM 738 C C . TYR A 1 91 ? 4.988 15.867 15.227 1 88.62 91 TYR A C 1
ATOM 740 O O . TYR A 1 91 ? 5.781 15.312 14.469 1 88.62 91 TYR A O 1
ATOM 748 N N . SER A 1 92 ? 5.117 17.062 15.617 1 94.44 92 SER A N 1
ATOM 749 C CA . SER A 1 92 ? 6.211 17.891 15.117 1 94.44 92 SER A CA 1
ATOM 750 C C . SER A 1 92 ? 7.395 17.875 16.078 1 94.44 92 SER A C 1
ATOM 752 O O . SER A 1 92 ? 7.211 17.875 17.297 1 94.44 92 SER A O 1
ATOM 754 N N . THR A 1 93 ? 8.562 17.875 15.484 1 93.88 93 THR A N 1
ATOM 755 C CA . THR A 1 93 ? 9.797 18.047 16.25 1 93.88 93 THR A CA 1
ATOM 756 C C . THR A 1 93 ? 10.594 19.234 15.75 1 93.88 93 THR A C 1
ATOM 758 O O . THR A 1 93 ? 10.875 19.344 14.555 1 93.88 93 THR A O 1
ATOM 761 N N . ALA A 1 94 ? 11 20.062 16.734 1 94.44 94 ALA A N 1
ATOM 762 C CA . ALA A 1 94 ? 11.758 21.25 16.375 1 94.44 94 ALA A CA 1
ATOM 763 C C . ALA A 1 94 ? 13.172 20.891 15.93 1 94.44 94 ALA A C 1
ATOM 765 O O . ALA A 1 94 ? 13.766 19.938 16.438 1 94.44 94 ALA A O 1
ATOM 766 N N . ASP A 1 95 ? 13.633 21.641 15.008 1 95.94 95 ASP A N 1
ATOM 767 C CA . ASP A 1 95 ? 15.031 21.453 14.625 1 95.94 95 ASP A CA 1
ATOM 768 C C . ASP A 1 95 ? 15.961 22.203 15.57 1 95.94 95 ASP A C 1
ATOM 770 O O . ASP A 1 95 ? 15.539 22.672 16.625 1 95.94 95 ASP A O 1
ATOM 774 N N . GLU A 1 96 ? 17.281 22.219 15.297 1 95.56 96 GLU A N 1
ATOM 775 C CA . GLU A 1 96 ? 18.297 22.797 16.156 1 95.56 96 GLU A CA 1
ATOM 776 C C . GLU A 1 96 ? 18.047 24.281 16.391 1 95.56 96 GLU A C 1
ATOM 778 O O . GLU A 1 96 ? 18.391 24.828 17.438 1 95.56 96 GLU A O 1
ATOM 783 N N . ASP A 1 97 ? 17.422 24.984 15.516 1 95.19 97 ASP A N 1
ATOM 784 C CA . ASP A 1 97 ? 17.156 26.406 15.609 1 95.19 97 ASP A CA 1
ATOM 785 C C . ASP A 1 97 ? 15.766 26.672 16.188 1 95.19 97 ASP A C 1
ATOM 787 O O . ASP A 1 97 ? 15.32 27.828 16.25 1 95.19 97 ASP A O 1
ATOM 791 N N . GLY A 1 98 ? 15.062 25.609 16.469 1 94.56 98 GLY A N 1
ATOM 792 C CA . GLY A 1 98 ? 13.742 25.75 17.078 1 94.56 98 GLY A CA 1
ATOM 793 C C . GLY A 1 98 ? 12.625 25.812 16.047 1 94.56 98 GLY A C 1
ATOM 794 O O . GLY A 1 98 ? 11.453 25.984 16.406 1 94.56 98 GLY A O 1
ATOM 795 N N . LEU A 1 99 ? 12.977 25.688 14.844 1 95.88 99 LEU A N 1
ATOM 796 C CA . LEU A 1 99 ? 11.992 25.719 13.773 1 95.88 99 LEU A CA 1
ATOM 797 C C . LEU A 1 99 ? 11.219 24.406 13.711 1 95.88 99 LEU A C 1
ATOM 799 O O . LEU A 1 99 ? 11.805 23.328 13.836 1 95.88 99 LEU A O 1
ATOM 803 N N . GLN A 1 100 ? 9.883 24.562 13.57 1 97.62 100 GLN A N 1
ATOM 804 C CA . GLN A 1 100 ? 8.992 23.406 13.469 1 97.62 100 GLN A CA 1
ATOM 805 C C . GLN A 1 100 ? 8.352 23.328 12.086 1 97.62 100 GLN A C 1
ATOM 807 O O . GLN A 1 100 ? 8.328 24.328 11.352 1 97.62 100 GLN A O 1
ATOM 812 N N . TYR A 1 101 ? 7.891 22.156 11.789 1 97.88 101 TYR A N 1
ATOM 813 C CA . TYR A 1 101 ? 7.379 21.891 10.445 1 97.88 101 TYR A CA 1
ATOM 814 C C . TYR A 1 101 ? 6.09 21.078 10.5 1 97.88 101 TYR A C 1
ATOM 816 O O . TYR A 1 101 ? 5.938 20.219 11.359 1 97.88 101 TYR A O 1
ATOM 824 N N . MET A 1 102 ? 5.215 21.406 9.594 1 97.94 102 MET A N 1
ATOM 825 C CA . MET A 1 102 ? 3.93 20.719 9.508 1 97.94 102 MET A CA 1
ATOM 826 C C . MET A 1 102 ? 3.463 20.609 8.062 1 97.94 102 MET A C 1
ATOM 828 O O . MET A 1 102 ? 3.488 21.609 7.328 1 97.94 102 MET A O 1
ATOM 832 N N . PHE A 1 103 ? 3.053 19.406 7.746 1 98.5 103 PHE A N 1
ATOM 833 C CA . PHE A 1 103 ? 2.453 19.266 6.426 1 98.5 103 PHE A CA 1
ATOM 834 C C . PHE A 1 103 ? 0.95 19.5 6.484 1 98.5 103 PHE A C 1
ATOM 836 O O . PHE A 1 103 ? 0.289 19.109 7.445 1 98.5 103 PHE A O 1
ATOM 843 N N . VAL A 1 104 ? 0.461 20.188 5.426 1 98.81 104 VAL A N 1
ATOM 844 C CA . VAL A 1 104 ? -0.956 20.156 5.078 1 98.81 104 VAL A CA 1
ATOM 845 C C . VAL A 1 104 ? -1.206 19.078 4.023 1 98.81 104 VAL A C 1
ATOM 847 O O . VAL A 1 104 ? -0.536 19.047 2.988 1 98.81 104 VAL A O 1
ATOM 850 N N . VAL A 1 105 ? -2.213 18.266 4.305 1 98.81 105 VAL A N 1
ATOM 851 C CA . VAL A 1 105 ? -2.383 17.047 3.516 1 98.81 105 VAL A CA 1
ATOM 852 C C . VAL A 1 105 ? -3.801 17 2.947 1 98.81 105 VAL A C 1
ATOM 854 O O . VAL A 1 105 ? -4.777 17.188 3.678 1 98.81 105 VAL A O 1
ATOM 857 N N . ASP A 1 106 ? -3.904 16.812 1.598 1 98.88 106 ASP A N 1
ATOM 858 C CA . ASP A 1 106 ? -5.18 16.406 1.018 1 98.88 106 ASP A CA 1
ATOM 859 C C . ASP A 1 106 ? -5.418 14.914 1.211 1 98.88 106 ASP A C 1
ATOM 861 O O . ASP A 1 106 ? -4.633 14.094 0.738 1 98.88 106 ASP A O 1
ATOM 865 N N . ALA A 1 107 ? -6.477 14.57 1.893 1 98.94 107 ALA A N 1
ATOM 866 C CA . ALA A 1 107 ? -6.699 13.18 2.275 1 98.94 107 ALA A CA 1
ATOM 867 C C . ALA A 1 107 ? -8.07 12.695 1.813 1 98.94 107 ALA A C 1
ATOM 869 O O . ALA A 1 107 ? -9.078 13.375 2.025 1 98.94 107 ALA A O 1
ATOM 870 N N . LEU A 1 108 ? -8.07 11.57 1.128 1 98.88 108 LEU A N 1
ATOM 871 C CA . LEU A 1 108 ? -9.312 10.883 0.776 1 98.88 108 LEU A CA 1
ATOM 872 C C . LEU A 1 108 ? -9.766 9.969 1.909 1 98.88 108 LEU A C 1
ATOM 874 O O . LEU A 1 108 ? -9.5 8.766 1.888 1 98.88 108 LEU A O 1
ATOM 878 N N . VAL A 1 109 ? -10.516 10.508 2.84 1 98.88 109 VAL A N 1
ATOM 879 C CA . VAL A 1 109 ? -10.836 9.75 4.047 1 98.88 109 VAL A CA 1
ATOM 880 C C . VAL A 1 109 ? -11.953 8.758 3.75 1 98.88 109 VAL A C 1
ATOM 882 O O . VAL A 1 109 ? -12.008 7.676 4.344 1 98.88 109 VAL A O 1
ATOM 885 N N . GLY A 1 110 ? -12.906 9.117 2.941 1 98.56 110 GLY A N 1
ATOM 886 C CA . GLY A 1 110 ? -14.008 8.227 2.6 1 98.56 110 GLY A CA 1
ATOM 887 C C . GLY A 1 110 ? -14.812 7.785 3.805 1 98.56 110 GLY A C 1
ATOM 888 O O . GLY A 1 110 ? -15.047 8.57 4.727 1 98.56 110 GLY A O 1
ATOM 889 N N . ASP A 1 111 ? -15.336 6.547 3.67 1 98.06 111 ASP A N 1
ATOM 890 C CA . ASP A 1 111 ? -16.047 5.949 4.801 1 98.06 111 ASP A CA 1
ATOM 891 C C . ASP A 1 111 ? -15.07 5.473 5.871 1 98.06 111 ASP A C 1
ATOM 893 O O . ASP A 1 111 ? -14.148 4.699 5.582 1 98.06 111 ASP A O 1
ATOM 897 N N . TYR A 1 112 ? -15.297 5.977 7.031 1 98.62 112 TYR A N 1
ATOM 898 C CA . TYR A 1 112 ? -14.344 5.609 8.07 1 98.62 112 TYR A CA 1
ATOM 899 C C . TYR A 1 112 ? -15.047 4.945 9.25 1 98.62 112 TYR A C 1
ATOM 901 O O . TYR A 1 112 ? -16.281 5.035 9.375 1 98.62 112 TYR A O 1
ATOM 909 N N . THR A 1 113 ? -14.289 4.238 10.023 1 98.75 113 THR A N 1
ATOM 910 C CA . THR A 1 113 ? -14.719 3.631 11.281 1 98.75 113 THR A CA 1
ATOM 911 C C . THR A 1 113 ? -13.633 3.775 12.344 1 98.75 113 THR A C 1
ATOM 913 O O . THR A 1 113 ? -12.531 4.238 12.055 1 98.75 113 THR A O 1
ATOM 916 N N . GLU A 1 114 ? -13.977 3.422 13.578 1 98.69 114 GLU A N 1
ATOM 917 C CA . GLU A 1 114 ? -12.984 3.465 14.656 1 98.69 114 GLU A CA 1
ATOM 918 C C . GLU A 1 114 ? -11.867 2.455 14.414 1 98.69 114 GLU A C 1
ATOM 920 O O . GLU A 1 114 ? -12.125 1.308 14.047 1 98.69 114 GLU A O 1
ATOM 925 N N . GLY A 1 115 ? -10.602 2.959 14.648 1 97.94 115 GLY A N 1
ATOM 926 C CA . GLY A 1 115 ? -9.453 2.084 14.438 1 97.94 115 GLY A CA 1
ATOM 927 C C . GLY A 1 115 ? -9.172 1.177 15.617 1 97.94 115 GLY A C 1
ATOM 928 O O . GLY A 1 115 ? -9.734 1.368 16.703 1 97.94 115 GLY A O 1
ATOM 929 N N . GLU A 1 116 ? -8.398 0.179 15.352 1 96.19 116 GLU A N 1
ATOM 930 C CA . GLU A 1 116 ? -7.859 -0.735 16.344 1 96.19 116 GLU A CA 1
ATOM 931 C C . GLU A 1 116 ? -6.379 -1.006 16.109 1 96.19 116 GLU A C 1
ATOM 933 O O . GLU A 1 116 ? -5.922 -1.027 14.969 1 96.19 116 GLU A O 1
ATOM 938 N N . PRO A 1 117 ? -5.633 -1.299 17.203 1 93.5 117 PRO A N 1
ATOM 939 C CA . PRO A 1 117 ? -4.18 -1.459 17.078 1 93.5 117 PRO A CA 1
ATOM 940 C C . PRO A 1 117 ? -3.791 -2.574 16.109 1 93.5 117 PRO A C 1
ATOM 942 O O . PRO A 1 117 ? -2.734 -2.504 15.469 1 93.5 117 PRO A O 1
ATOM 945 N N . SER A 1 118 ? -4.594 -3.475 15.906 1 91.19 118 SER A N 1
ATOM 946 C CA . SER A 1 118 ? -4.219 -4.652 15.133 1 91.19 118 SER A CA 1
ATOM 947 C C . SER A 1 118 ? -4.48 -4.441 13.641 1 91.19 118 SER A C 1
ATOM 949 O O . SER A 1 118 ? -4.078 -5.258 12.812 1 91.19 118 SER A O 1
ATOM 951 N N . TYR A 1 119 ? -5.145 -3.357 13.289 1 93.5 119 TYR A N 1
ATOM 952 C CA . TYR A 1 119 ? -5.504 -3.148 11.891 1 93.5 119 TYR A CA 1
ATOM 953 C C . TYR A 1 119 ? -4.27 -2.832 11.055 1 93.5 119 TYR A C 1
ATOM 955 O O . TYR A 1 119 ? -3.504 -1.924 11.383 1 93.5 119 TYR A O 1
ATOM 963 N N . ARG A 1 120 ? -4.129 -3.617 9.992 1 92.06 120 ARG A N 1
ATOM 964 C CA . ARG A 1 120 ? -3.107 -3.344 8.984 1 92.06 120 ARG A CA 1
ATOM 965 C C . ARG A 1 120 ? -3.732 -2.844 7.691 1 92.06 120 ARG A C 1
ATOM 967 O O . ARG A 1 120 ? -3.021 -2.512 6.738 1 92.06 120 ARG A O 1
ATOM 974 N N . LYS A 1 121 ? -4.922 -2.895 7.637 1 93.56 121 LYS A N 1
ATOM 975 C CA . LYS A 1 121 ? -5.832 -2.352 6.637 1 93.56 121 LYS A CA 1
ATOM 976 C C . LYS A 1 121 ? -7.188 -2.018 7.25 1 93.56 121 LYS A C 1
ATOM 978 O O . LYS A 1 121 ? -7.492 -2.447 8.367 1 93.56 121 LYS A O 1
ATOM 983 N N . PRO A 1 122 ? -8.016 -1.193 6.5 1 95.44 122 PRO A N 1
ATOM 984 C CA . PRO A 1 122 ? -9.336 -0.957 7.082 1 95.44 122 PRO A CA 1
ATOM 985 C C . PRO A 1 122 ? -10.172 -2.232 7.191 1 95.44 122 PRO A C 1
ATOM 987 O O . PRO A 1 122 ? -10.039 -3.131 6.355 1 95.44 122 PRO A O 1
ATOM 990 N N . PRO A 1 123 ? -11.016 -2.227 8.25 1 96.12 123 PRO A N 1
ATOM 991 C CA . PRO A 1 123 ? -11.875 -3.404 8.406 1 96.12 123 PRO A CA 1
ATOM 992 C C . PRO A 1 123 ? -13.031 -3.432 7.406 1 96.12 123 PRO A C 1
ATOM 994 O O . PRO A 1 123 ? -13.328 -2.416 6.777 1 96.12 123 PRO A O 1
ATOM 997 N N . ARG A 1 124 ? -13.625 -4.594 7.289 1 95.56 124 ARG A N 1
ATOM 998 C CA . ARG A 1 124 ? -14.82 -4.754 6.465 1 95.56 124 ARG A CA 1
ATOM 999 C C . ARG A 1 124 ? -15.992 -3.969 7.043 1 95.56 124 ARG A C 1
ATOM 1001 O O . ARG A 1 124 ? -16.141 -3.867 8.266 1 95.56 124 ARG A O 1
ATOM 1008 N N . LYS A 1 125 ? -16.812 -3.518 6.188 1 96.5 125 LYS A N 1
ATOM 1009 C CA . LYS A 1 125 ? -18.016 -2.791 6.617 1 96.5 125 LYS A CA 1
ATOM 1010 C C . LYS A 1 125 ? -19.016 -3.73 7.27 1 96.5 125 LYS A C 1
ATOM 1012 O O . LYS A 1 125 ? -19.719 -3.342 8.203 1 96.5 125 LYS A O 1
ATOM 1017 N N . ASP A 1 126 ? -19.062 -4.914 6.695 1 95.81 126 ASP A N 1
ATOM 1018 C CA . ASP A 1 126 ? -19.859 -5.98 7.301 1 95.81 126 ASP A CA 1
ATOM 1019 C C . ASP A 1 126 ? -18.969 -7.137 7.758 1 95.81 126 ASP A C 1
ATOM 1021 O O . ASP A 1 126 ? -18.562 -7.973 6.945 1 95.81 126 ASP A O 1
ATOM 1025 N N . SER A 1 127 ? -18.75 -7.203 9.07 1 90.69 127 SER A N 1
ATOM 1026 C CA . SER A 1 127 ? -17.828 -8.188 9.617 1 90.69 127 SER A CA 1
ATOM 1027 C C . SER A 1 127 ? -18.344 -9.609 9.383 1 90.69 127 SER A C 1
ATOM 1029 O O . SER A 1 127 ? -17.562 -10.57 9.43 1 90.69 127 SER A O 1
ATOM 1031 N N . ASN A 1 128 ? -19.578 -9.789 9.125 1 92.38 128 ASN A N 1
ATOM 1032 C CA . ASN A 1 128 ? -20.172 -11.109 8.938 1 92.38 128 ASN A CA 1
ATOM 1033 C C . ASN A 1 128 ? -20.172 -11.516 7.465 1 92.38 128 ASN A C 1
ATOM 1035 O O . ASN A 1 128 ? -20.594 -12.625 7.125 1 92.38 128 ASN A O 1
ATOM 1039 N N . ASN A 1 129 ? -19.719 -10.602 6.645 1 90.5 129 ASN A N 1
ATOM 1040 C CA . ASN A 1 129 ? -19.688 -10.844 5.207 1 90.5 129 ASN A CA 1
ATOM 1041 C C . ASN A 1 129 ? -18.281 -10.656 4.641 1 90.5 129 ASN A C 1
ATOM 1043 O O . ASN A 1 129 ? -17.844 -9.523 4.406 1 90.5 129 ASN A O 1
ATOM 1047 N N . PRO A 1 130 ? -17.625 -11.75 4.387 1 84.31 130 PRO A N 1
ATOM 1048 C CA . PRO A 1 130 ? -16.25 -11.656 3.895 1 84.31 130 PRO A CA 1
ATOM 1049 C C . PRO A 1 130 ? -16.156 -10.961 2.539 1 84.31 130 PRO A C 1
ATOM 1051 O O . PRO A 1 130 ? -15.062 -10.555 2.127 1 84.31 130 PRO A O 1
ATOM 1054 N N . SER A 1 131 ? -17.219 -10.781 1.907 1 85.5 131 SER A N 1
ATOM 1055 C CA . SER A 1 131 ? -17.219 -10.156 0.589 1 85.5 131 SER A CA 1
ATOM 1056 C C . SER A 1 131 ? -17.656 -8.695 0.671 1 85.5 131 SER A C 1
ATOM 10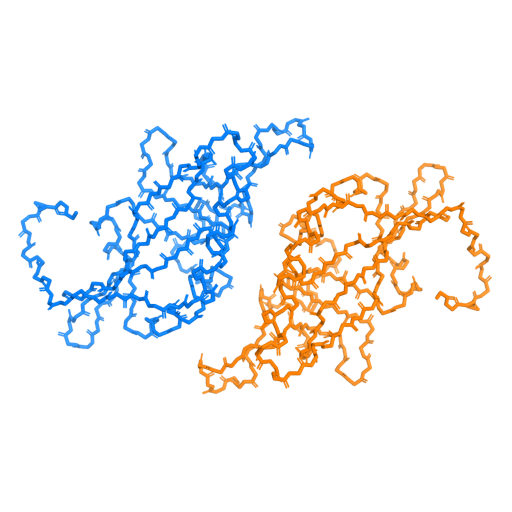58 O O . SER A 1 131 ? -17.75 -8.008 -0.348 1 85.5 131 SER A O 1
ATOM 1060 N N . SER A 1 132 ? -17.844 -8.289 1.838 1 91.38 132 SER A N 1
ATOM 1061 C CA . SER A 1 132 ? -18.281 -6.898 1.975 1 91.38 132 SER A CA 1
ATOM 1062 C C . SER A 1 132 ? -17.125 -5.938 1.705 1 91.38 132 SER A C 1
ATOM 1064 O O . SER A 1 132 ? -15.953 -6.309 1.835 1 91.38 132 SER A O 1
ATOM 1066 N N . ASP A 1 133 ? -17.453 -4.738 1.366 1 91.88 133 ASP A N 1
ATOM 1067 C CA . ASP A 1 133 ? -16.453 -3.693 1.136 1 91.88 133 ASP A CA 1
ATOM 1068 C C . ASP A 1 133 ? -15.703 -3.357 2.422 1 91.88 133 ASP A C 1
ATOM 1070 O O . ASP A 1 133 ? -16.219 -3.588 3.521 1 91.88 133 ASP A O 1
ATOM 1074 N N . LEU A 1 134 ? -14.562 -2.889 2.23 1 94.88 134 LEU A N 1
ATOM 1075 C CA . LEU A 1 134 ? -13.797 -2.324 3.338 1 94.88 134 LEU A CA 1
ATOM 1076 C C . LEU A 1 134 ? -14.18 -0.867 3.576 1 94.88 134 LEU A C 1
ATOM 1078 O O . LEU A 1 134 ? -14.656 -0.189 2.662 1 94.88 134 LEU A O 1
ATOM 1082 N N . PHE A 1 135 ? -14.008 -0.431 4.816 1 97.62 135 PHE A N 1
ATOM 1083 C CA . PHE A 1 135 ? -13.93 1.009 5.035 1 97.62 135 PHE A CA 1
ATOM 1084 C C . PHE A 1 135 ? -12.719 1.603 4.316 1 97.62 135 PHE A C 1
ATOM 1086 O O . PHE A 1 135 ? -11.875 0.868 3.803 1 97.62 135 PHE A O 1
ATOM 1093 N N . ASP A 1 136 ? -12.672 2.916 4.25 1 98.06 136 ASP A N 1
ATOM 1094 C CA . ASP A 1 136 ? -11.578 3.578 3.545 1 98.06 136 ASP A CA 1
ATOM 1095 C C . ASP A 1 136 ? -10.492 4.035 4.52 1 98.06 136 ASP A C 1
ATOM 1097 O O . ASP A 1 136 ? -9.328 4.148 4.145 1 98.06 136 ASP A O 1
ATOM 1101 N N . SER A 1 137 ? -10.883 4.348 5.719 1 98.62 137 SER A N 1
ATOM 1102 C CA . SER A 1 137 ? -9.961 4.84 6.734 1 98.62 137 SER A CA 1
ATOM 1103 C C . SER A 1 137 ? -10.469 4.547 8.141 1 98.62 137 SER A C 1
ATOM 1105 O O . SER A 1 137 ? -11.578 4.031 8.305 1 98.62 137 SER A O 1
ATOM 1107 N N . CYS A 1 138 ? -9.602 4.797 9.094 1 98.62 138 CYS A N 1
ATOM 1108 C CA . CYS A 1 138 ? -9.969 4.664 10.5 1 98.62 138 CYS A CA 1
ATOM 1109 C C . CYS A 1 138 ? -9.789 5.988 11.234 1 98.62 138 CYS A C 1
ATOM 1111 O O . CYS A 1 138 ? -9.078 6.875 10.766 1 98.62 138 CYS A O 1
ATOM 1113 N N . VAL A 1 139 ? -10.5 6.051 12.383 1 98.62 139 VAL A N 1
ATOM 1114 C CA . VAL A 1 139 ? -10.445 7.266 13.188 1 98.62 139 VAL A CA 1
ATOM 1115 C C . VAL A 1 139 ? -10.383 6.898 14.672 1 98.62 139 VAL A C 1
ATOM 1117 O O . VAL A 1 139 ? -10.594 5.742 15.039 1 98.62 139 VAL A O 1
ATOM 1120 N N . ASP A 1 140 ? -10.023 7.93 15.484 1 97.81 140 ASP A N 1
ATOM 1121 C CA . ASP A 1 140 ? -10.008 7.754 16.938 1 97.81 140 ASP A CA 1
ATOM 1122 C C . ASP A 1 140 ? -11.43 7.723 17.5 1 97.81 140 ASP A C 1
ATOM 1124 O O . ASP A 1 140 ? -11.703 6.988 18.453 1 97.81 140 ASP A O 1
ATOM 1128 N N . ASP A 1 141 ? -12.273 8.531 16.891 1 98.25 141 ASP A N 1
ATOM 1129 C CA . ASP A 1 141 ? -13.672 8.672 17.281 1 98.25 141 ASP A CA 1
ATOM 1130 C C . ASP A 1 141 ? -14.562 8.938 16.078 1 98.25 141 ASP A C 1
ATOM 1132 O O . ASP A 1 141 ? -14.391 9.945 15.375 1 98.25 141 ASP A O 1
ATOM 1136 N N . VAL A 1 142 ? -15.523 8.023 15.891 1 98.56 142 VAL A N 1
ATOM 1137 C CA . VAL A 1 142 ? -16.328 8.102 14.68 1 98.56 142 VAL A CA 1
ATOM 1138 C C . VAL A 1 142 ? -17.203 9.352 14.727 1 98.56 142 VAL A C 1
ATOM 1140 O O . VAL A 1 142 ? -17.406 10.016 13.703 1 98.56 142 VAL A O 1
ATOM 1143 N N . GLN A 1 143 ? -17.688 9.664 15.867 1 98.31 143 GLN A N 1
ATOM 1144 C CA . GLN A 1 143 ? -18.594 10.797 16 1 98.31 143 GLN A CA 1
ATOM 1145 C C . GLN A 1 143 ? -17.844 12.117 15.953 1 98.31 143 GLN A C 1
ATOM 1147 O O . GLN A 1 143 ? -18.344 13.109 15.422 1 98.31 143 GLN A O 1
ATOM 1152 N N . HIS A 1 144 ? -16.688 12.141 16.531 1 98.25 144 HIS A N 1
ATOM 1153 C CA . HIS A 1 144 ? -15.852 13.336 16.578 1 98.25 144 HIS A CA 1
ATOM 1154 C C . HIS A 1 144 ? -14.398 13.016 16.219 1 98.25 144 HIS A C 1
ATOM 1156 O O . HIS A 1 144 ? -13.523 13.086 17.078 1 98.25 144 HIS A O 1
ATOM 1162 N N . PRO A 1 145 ? -14.195 12.781 14.984 1 98.38 145 PRO A N 1
ATOM 1163 C CA . PRO A 1 145 ? -12.836 12.375 14.609 1 98.38 145 PRO A CA 1
ATOM 1164 C C . PRO A 1 145 ? -11.82 13.5 14.766 1 98.38 145 PRO A C 1
ATOM 1166 O O . PRO A 1 145 ? -12.055 14.617 14.297 1 98.38 145 PRO A O 1
ATOM 1169 N N . GLU A 1 146 ? -10.719 13.188 15.477 1 98.06 146 GLU A N 1
ATOM 1170 C CA . GLU A 1 146 ? -9.594 14.117 15.602 1 98.06 146 GLU A CA 1
ATOM 1171 C C . GLU A 1 146 ? -8.359 13.578 14.891 1 98.06 146 GLU A C 1
ATOM 1173 O O . GLU A 1 146 ? -7.441 14.336 14.57 1 98.06 146 GLU A O 1
ATOM 1178 N N . VAL A 1 147 ? -8.367 12.312 14.727 1 97.69 147 VAL A N 1
ATOM 1179 C CA . VAL A 1 147 ? -7.258 11.625 14.078 1 97.69 147 VAL A CA 1
ATOM 1180 C C . VAL A 1 147 ? -7.793 10.695 12.992 1 97.69 147 VAL A C 1
ATOM 1182 O O . VAL A 1 147 ? -8.766 9.969 13.219 1 97.69 147 VAL A O 1
ATOM 1185 N N . PHE A 1 148 ? -7.23 10.758 11.875 1 98.25 148 PHE A N 1
ATOM 1186 C CA . PHE A 1 148 ? -7.531 9.859 10.766 1 98.25 148 PHE A CA 1
ATOM 1187 C C . PHE A 1 148 ? -6.332 8.977 10.445 1 98.25 148 PHE A C 1
ATOM 1189 O O . PHE A 1 148 ? -5.191 9.445 10.445 1 98.25 148 PHE A O 1
ATOM 1196 N N . VAL A 1 149 ? -6.574 7.707 10.219 1 97.62 149 VAL A N 1
ATOM 1197 C CA . VAL A 1 149 ? -5.543 6.73 9.883 1 97.62 149 VAL A CA 1
ATOM 1198 C C . VAL A 1 149 ? -5.832 6.121 8.516 1 97.62 149 VAL A C 1
ATOM 1200 O O . VAL A 1 149 ? -6.926 5.605 8.273 1 97.62 149 VAL A O 1
ATOM 1203 N N . MET A 1 150 ? -4.891 6.262 7.645 1 97.75 150 MET A N 1
ATOM 1204 C CA . MET A 1 150 ? -5.047 5.711 6.305 1 97.75 150 MET A CA 1
ATOM 1205 C C . MET A 1 150 ? -3.969 4.672 6.016 1 97.75 150 MET A C 1
ATOM 1207 O O . MET A 1 150 ? -2.812 4.848 6.398 1 97.75 150 MET A O 1
ATOM 1211 N N . PHE A 1 151 ? -4.359 3.656 5.23 1 95.75 151 PHE A N 1
ATOM 1212 C CA . PHE A 1 151 ? -3.514 2.48 5.062 1 95.75 151 PHE A CA 1
ATOM 1213 C C . PHE A 1 151 ? -3.01 2.371 3.629 1 95.75 151 PHE A C 1
ATOM 1215 O O . PHE A 1 151 ? -2.201 1.497 3.314 1 95.75 151 PHE A O 1
ATOM 1222 N N . ASP A 1 152 ? -3.496 3.17 2.744 1 96.19 152 ASP A N 1
ATOM 1223 C CA . ASP A 1 152 ? -3.107 3.234 1.339 1 96.19 152 ASP A CA 1
ATOM 1224 C C . ASP A 1 152 ? -2.381 4.539 1.03 1 96.19 152 ASP A C 1
ATOM 1226 O O . ASP A 1 152 ? -2.938 5.625 1.212 1 96.19 152 ASP A O 1
ATOM 1230 N N . LEU A 1 153 ? -1.217 4.422 0.529 1 96 153 LEU A N 1
ATOM 1231 C CA . LEU A 1 153 ? -0.357 5.574 0.296 1 96 153 LEU A CA 1
ATOM 1232 C C . LEU A 1 153 ? -0.972 6.512 -0.738 1 96 153 LEU A C 1
ATOM 1234 O O . LEU A 1 153 ? -0.602 7.688 -0.818 1 96 153 LEU A O 1
ATOM 1238 N N . ASN A 1 154 ? -1.884 5.961 -1.524 1 97.06 154 ASN A N 1
ATOM 1239 C CA . ASN A 1 154 ? -2.445 6.766 -2.604 1 97.06 154 ASN A CA 1
ATOM 1240 C C . ASN A 1 154 ? -3.645 7.582 -2.129 1 97.06 154 ASN A C 1
ATOM 1242 O O . ASN A 1 154 ? -4.211 8.367 -2.893 1 97.06 154 ASN A O 1
ATOM 1246 N N . GLN A 1 155 ? -3.977 7.492 -0.891 1 98.31 155 GLN A N 1
ATOM 1247 C CA . GLN A 1 155 ? -5.176 8.141 -0.371 1 98.31 155 GLN A CA 1
ATOM 1248 C C . GLN A 1 155 ? -4.859 9.547 0.144 1 98.31 155 GLN A C 1
ATOM 1250 O O . GLN A 1 155 ? -5.75 10.25 0.631 1 98.31 155 GLN A O 1
ATOM 1255 N N . TYR A 1 156 ? -3.57 9.93 0.111 1 98.75 156 TYR A N 1
ATOM 1256 C CA . TYR A 1 156 ? -3.229 11.25 0.629 1 98.75 156 TYR A CA 1
ATOM 1257 C C . TYR A 1 156 ? -2.068 11.859 -0.151 1 98.75 156 TYR A C 1
ATOM 1259 O O . TYR A 1 156 ? -1.288 11.141 -0.776 1 98.75 156 TYR A O 1
ATOM 1267 N N . TYR A 1 157 ? -2.006 13.172 -0.111 1 98.81 157 TYR A N 1
ATOM 1268 C CA . TYR A 1 157 ? -0.999 13.961 -0.812 1 98.81 157 TYR A CA 1
ATOM 1269 C C . TYR A 1 157 ? -0.56 15.156 0.028 1 98.81 157 TYR A C 1
ATOM 1271 O O . TYR A 1 157 ? -1.378 16 0.385 1 98.81 157 TYR A O 1
ATOM 1279 N N . PRO A 1 158 ? 0.74 15.133 0.447 1 98.62 158 PRO A N 1
ATOM 1280 C CA . PRO A 1 158 ? 1.229 16.328 1.139 1 98.62 158 PRO A CA 1
ATOM 1281 C C . PRO A 1 158 ? 1.259 17.562 0.239 1 98.62 158 PRO A C 1
ATOM 1283 O O . PRO A 1 158 ? 2.172 17.719 -0.576 1 98.62 158 PRO A O 1
ATOM 1286 N N . SER A 1 159 ? 0.364 18.5 0.45 1 98.5 159 SER A N 1
ATOM 1287 C CA . SER A 1 159 ? 0.144 19.594 -0.493 1 98.5 159 SER A CA 1
ATOM 1288 C C . SER A 1 159 ? 1.001 20.797 -0.145 1 98.5 159 SER A C 1
ATOM 1290 O O . SER A 1 159 ? 1.478 21.5 -1.035 1 98.5 159 SER A O 1
ATOM 1292 N N . TYR A 1 160 ? 1.189 21.016 1.138 1 98.62 160 TYR A N 1
ATOM 1293 C CA . TYR A 1 160 ? 1.962 22.172 1.576 1 98.62 160 TYR A CA 1
ATOM 1294 C C . TYR A 1 160 ? 2.834 21.812 2.775 1 98.62 160 TYR A C 1
ATOM 1296 O O . TYR A 1 160 ? 2.537 20.875 3.516 1 98.62 160 TYR A O 1
ATOM 1304 N N . LEU A 1 161 ? 3.871 22.562 2.898 1 98.62 161 LEU A N 1
ATOM 1305 C CA . LEU A 1 161 ? 4.719 22.531 4.086 1 98.62 161 LEU A CA 1
ATOM 1306 C C . LEU A 1 161 ? 4.703 23.875 4.801 1 98.62 161 LEU A C 1
ATOM 1308 O O . LEU A 1 161 ? 4.957 24.922 4.184 1 98.62 161 LEU A O 1
ATOM 1312 N N . ILE A 1 162 ? 4.355 23.844 6.055 1 98.06 162 ILE A N 1
ATOM 1313 C CA . ILE A 1 162 ? 4.375 25.031 6.898 1 98.06 162 ILE A CA 1
ATOM 1314 C C . ILE A 1 162 ? 5.625 25.016 7.777 1 98.06 162 ILE A C 1
ATOM 1316 O O . ILE A 1 162 ? 5.922 24.016 8.438 1 98.06 162 ILE A O 1
ATOM 1320 N N . GLU A 1 163 ? 6.301 26.047 7.707 1 97.69 163 GLU A N 1
ATOM 1321 C CA . GLU A 1 163 ? 7.402 26.312 8.625 1 97.69 163 GLU A CA 1
ATOM 1322 C C . GLU A 1 163 ? 7.016 27.359 9.664 1 97.69 163 GLU A C 1
ATOM 1324 O O . GLU A 1 163 ? 6.512 28.422 9.312 1 97.69 163 GLU A O 1
ATOM 1329 N N . TYR A 1 164 ? 7.414 27.047 10.906 1 96.81 164 TYR A N 1
ATOM 1330 C CA . TYR A 1 164 ? 6.922 27.969 11.93 1 96.81 164 TYR A CA 1
ATOM 1331 C C . TYR A 1 164 ? 7.785 27.906 13.18 1 96.81 164 TYR A C 1
ATOM 1333 O O . TYR A 1 164 ? 8.523 26.938 13.391 1 96.81 164 TYR A O 1
ATOM 1341 N N . MET B 1 1 ? 5.055 -25 -16.297 1 28.47 1 MET B N 1
ATOM 1342 C CA . MET B 1 1 ? 4.543 -26.109 -15.508 1 28.47 1 MET B CA 1
ATOM 1343 C C . MET B 1 1 ? 5.398 -27.359 -15.703 1 28.47 1 MET B C 1
ATOM 1345 O O . MET B 1 1 ? 5.324 -28.016 -16.734 1 28.47 1 MET B O 1
ATOM 1349 N N . ARG B 1 2 ? 6.676 -27.422 -15.312 1 36.59 2 ARG B N 1
ATOM 1350 C CA . ARG B 1 2 ? 7.574 -28.547 -15.57 1 36.59 2 ARG B CA 1
ATOM 1351 C C . ARG B 1 2 ? 6.961 -29.859 -15.102 1 36.59 2 ARG B C 1
ATOM 1353 O O . ARG B 1 2 ? 6.176 -29.875 -14.148 1 36.59 2 ARG B O 1
ATOM 1360 N N . GLN B 1 3 ? 7.027 -30.969 -15.93 1 34.09 3 GLN B N 1
ATOM 1361 C CA . GLN B 1 3 ? 6.617 -32.375 -15.891 1 34.09 3 GLN B CA 1
ATOM 1362 C C . GLN B 1 3 ? 7.312 -33.125 -14.758 1 34.09 3 GLN B C 1
ATOM 1364 O O . GLN B 1 3 ? 8.242 -33.875 -15 1 34.09 3 GLN B O 1
ATOM 1369 N N . HIS B 1 4 ? 7.984 -32.719 -13.805 1 38.56 4 HIS B N 1
ATOM 1370 C CA . HIS B 1 4 ? 8.219 -33.906 -12.992 1 38.56 4 HIS B CA 1
ATOM 1371 C C . HIS B 1 4 ? 6.953 -34.719 -12.867 1 38.56 4 HIS B C 1
ATOM 1373 O O . HIS B 1 4 ? 5.844 -34.219 -13.031 1 38.56 4 HIS B O 1
ATOM 1379 N N . PRO B 1 5 ? 6.965 -36.188 -12.273 1 38.91 5 PRO B N 1
ATOM 1380 C CA . PRO B 1 5 ? 6.094 -37.375 -12.422 1 38.91 5 PRO B CA 1
ATOM 1381 C C . PRO B 1 5 ? 4.668 -37.094 -11.945 1 38.91 5 PRO B C 1
ATOM 1383 O O . PRO B 1 5 ? 3.709 -37.562 -12.562 1 38.91 5 PRO B O 1
ATOM 1386 N N . GLY B 1 6 ? 4.293 -36.844 -10.617 1 48.72 6 GLY B N 1
ATOM 1387 C CA . GLY B 1 6 ? 2.904 -37.25 -10.414 1 48.72 6 GLY B CA 1
ATOM 1388 C C . GLY B 1 6 ? 1.924 -36.375 -11.195 1 48.72 6 GLY B C 1
ATOM 1389 O O . GLY B 1 6 ? 2.242 -35.25 -11.57 1 48.72 6 GLY B O 1
ATOM 1390 N N . LYS B 1 7 ? 0.972 -36.875 -12.148 1 60.47 7 LYS B N 1
ATOM 1391 C CA . LYS B 1 7 ? -0.052 -36.5 -13.109 1 60.47 7 LYS B CA 1
ATOM 1392 C C . LYS B 1 7 ? -0.935 -35.375 -12.555 1 60.47 7 LYS B C 1
ATOM 1394 O O . LYS B 1 7 ? -1.829 -35.625 -11.75 1 60.47 7 LYS B O 1
ATOM 1399 N N . VAL B 1 8 ? -0.325 -34.156 -12.469 1 78.25 8 VAL B N 1
ATOM 1400 C CA . VAL B 1 8 ? -1.323 -33.125 -12.203 1 78.25 8 VAL B CA 1
ATOM 1401 C C . VAL B 1 8 ? -2.195 -32.906 -13.438 1 78.25 8 VAL B C 1
ATOM 1403 O O . VAL B 1 8 ? -1.684 -32.719 -14.539 1 78.25 8 VAL B O 1
ATOM 1406 N N . LYS B 1 9 ? -3.289 -33.344 -13.312 1 89.5 9 LYS B N 1
ATOM 1407 C CA . LYS B 1 9 ? -4.254 -33.156 -14.391 1 89.5 9 LYS B CA 1
ATOM 1408 C C . LYS B 1 9 ? -4.934 -31.781 -14.258 1 89.5 9 LYS B C 1
ATOM 1410 O O . LYS B 1 9 ? -5.648 -31.531 -13.281 1 89.5 9 LYS B O 1
ATOM 1415 N N . VAL B 1 10 ? -4.641 -30.922 -15.211 1 93.44 10 VAL B N 1
ATOM 1416 C CA . VAL B 1 10 ? -5.297 -29.609 -15.242 1 93.44 10 VAL B CA 1
ATOM 1417 C C . VAL B 1 10 ? -6.75 -29.781 -15.688 1 93.44 10 VAL B C 1
ATOM 1419 O O . VAL B 1 10 ? -7.02 -30.344 -16.75 1 93.44 10 VAL B O 1
ATOM 1422 N N . GLN B 1 11 ? -7.602 -29.281 -14.945 1 96.12 11 GLN B N 1
ATOM 1423 C CA . GLN B 1 11 ? -9.023 -29.422 -15.242 1 96.12 11 GLN B CA 1
ATOM 1424 C C . GLN B 1 11 ? -9.555 -28.203 -15.984 1 96.12 11 GLN B C 1
ATOM 1426 O O . GLN B 1 11 ? -10.43 -28.312 -16.844 1 96.12 11 GLN B O 1
ATOM 1431 N N . ALA B 1 12 ? -9.125 -27.031 -15.594 1 96.69 12 ALA B N 1
ATOM 1432 C CA . ALA B 1 12 ? -9.602 -25.797 -16.219 1 96.69 12 ALA B CA 1
ATOM 1433 C C . ALA B 1 12 ? -8.602 -24.656 -16.016 1 96.69 12 ALA B C 1
ATOM 1435 O O . ALA B 1 12 ? -7.852 -24.641 -15.031 1 96.69 12 ALA B O 1
ATOM 1436 N N . ILE B 1 13 ? -8.578 -23.812 -16.953 1 97.38 13 ILE B N 1
ATOM 1437 C CA . ILE B 1 13 ? -7.879 -22.531 -16.844 1 97.38 13 ILE B CA 1
ATOM 1438 C C . ILE B 1 13 ? -8.836 -21.391 -17.156 1 97.38 13 ILE B C 1
ATOM 1440 O O . ILE B 1 13 ? -9.484 -21.391 -18.203 1 97.38 13 ILE B O 1
ATOM 1444 N N . SER B 1 14 ? -8.953 -20.5 -16.25 1 97.94 14 SER B N 1
ATOM 1445 C CA . SER B 1 14 ? -9.844 -19.359 -16.438 1 97.94 14 SER B CA 1
ATOM 1446 C C . SER B 1 14 ? -9.078 -18.047 -16.391 1 97.94 14 SER B C 1
ATOM 1448 O O . SER B 1 14 ? -8.148 -17.891 -15.594 1 97.94 14 SER B O 1
ATOM 1450 N N . ARG B 1 15 ? -9.508 -17.141 -17.234 1 97.69 15 ARG B N 1
ATOM 1451 C CA . ARG B 1 15 ? -8.945 -15.805 -17.188 1 97.69 15 ARG B CA 1
ATOM 1452 C C . ARG B 1 15 ? -9.617 -14.969 -16.094 1 97.69 15 ARG B C 1
ATOM 1454 O O . ARG B 1 15 ? -10.836 -14.992 -15.953 1 97.69 15 ARG B O 1
ATOM 1461 N N . VAL B 1 16 ? -8.789 -14.336 -15.344 1 97.62 16 VAL B N 1
ATOM 1462 C CA . VAL B 1 16 ? -9.297 -13.422 -14.328 1 97.62 16 VAL B CA 1
ATOM 1463 C C . VAL B 1 16 ? -9.398 -12.008 -14.906 1 97.62 16 VAL B C 1
ATOM 1465 O O . VAL B 1 16 ? -8.445 -11.5 -15.492 1 97.62 16 VAL B O 1
ATOM 1468 N N . GLN B 1 17 ? -10.602 -11.406 -14.727 1 96.38 17 GLN B N 1
ATOM 1469 C CA . GLN B 1 17 ? -10.82 -10.062 -15.258 1 96.38 17 GLN B CA 1
ATOM 1470 C C . GLN B 1 17 ? -11.289 -9.109 -14.156 1 96.38 17 GLN B C 1
ATOM 1472 O O . GLN B 1 17 ? -12.398 -9.25 -13.641 1 96.38 17 GLN B O 1
ATOM 1477 N N . ASN B 1 18 ? -10.484 -8.281 -13.812 1 96.81 18 ASN B N 1
ATOM 1478 C CA . ASN B 1 18 ? -10.773 -7.152 -12.938 1 96.81 18 ASN B CA 1
ATOM 1479 C C . ASN B 1 18 ? -10.18 -5.855 -13.477 1 96.81 18 ASN B C 1
ATOM 1481 O O . ASN B 1 18 ? -8.984 -5.602 -13.328 1 96.81 18 ASN B O 1
ATOM 1485 N N . PRO B 1 19 ? -11.023 -5.023 -14.094 1 95.75 19 PRO B N 1
ATOM 1486 C CA . PRO B 1 19 ? -10.508 -3.838 -14.781 1 95.75 19 PRO B CA 1
ATOM 1487 C C . PRO B 1 19 ? -9.781 -2.875 -13.844 1 95.75 19 PRO B C 1
ATOM 1489 O O . PRO B 1 19 ? -8.805 -2.238 -14.242 1 95.75 19 PRO B O 1
ATOM 1492 N N . GLU B 1 20 ? -10.242 -2.748 -12.641 1 94.88 20 GLU B N 1
ATOM 1493 C CA . GLU B 1 20 ? -9.602 -1.825 -11.711 1 94.88 20 GLU B CA 1
ATOM 1494 C C . GLU B 1 20 ? -8.195 -2.297 -11.336 1 94.88 20 GLU B C 1
ATOM 1496 O O . GLU B 1 20 ? -7.242 -1.52 -11.383 1 94.88 20 GLU B O 1
ATOM 1501 N N . LEU B 1 21 ? -8.102 -3.568 -10.984 1 96.81 21 LEU B N 1
ATOM 1502 C CA . LEU B 1 21 ? -6.797 -4.117 -10.648 1 96.81 21 LEU B CA 1
ATOM 1503 C C . LEU B 1 21 ? -5.852 -4.047 -11.844 1 96.81 21 LEU B C 1
ATOM 1505 O O . LEU B 1 21 ? -4.664 -3.754 -11.688 1 96.81 21 LEU B O 1
ATOM 1509 N N . TRP B 1 22 ? -6.414 -4.289 -12.961 1 97.88 22 TRP B N 1
ATOM 1510 C CA . TRP B 1 22 ? -5.621 -4.234 -14.18 1 97.88 22 TRP B CA 1
ATOM 1511 C C . TRP B 1 22 ? -5.113 -2.82 -14.438 1 97.88 22 TRP B C 1
ATOM 1513 O O . TRP B 1 22 ? -3.936 -2.623 -14.758 1 97.88 22 TRP B O 1
ATOM 1523 N N . GLU B 1 23 ? -5.934 -1.881 -14.281 1 96.31 23 GLU B N 1
ATOM 1524 C CA . GLU B 1 23 ? -5.535 -0.488 -14.461 1 96.31 23 GLU B CA 1
ATOM 1525 C C . GLU B 1 23 ? -4.422 -0.096 -13.5 1 96.31 23 GLU B C 1
ATOM 1527 O O . GLU B 1 23 ? -3.475 0.595 -13.883 1 96.31 23 GLU B O 1
ATOM 1532 N N . ASN B 1 24 ? -4.613 -0.466 -12.281 1 96.94 24 ASN B N 1
ATOM 1533 C CA . ASN B 1 24 ? -3.568 -0.195 -11.305 1 96.94 24 ASN B CA 1
ATOM 1534 C C . ASN B 1 24 ? -2.236 -0.807 -11.727 1 96.94 24 ASN B C 1
ATOM 1536 O O . ASN B 1 24 ? -1.19 -0.163 -11.609 1 96.94 24 ASN B O 1
ATOM 1540 N N . PHE B 1 25 ? -2.285 -2.039 -12.211 1 98.44 25 PHE B N 1
ATOM 1541 C CA . PHE B 1 25 ? -1.101 -2.779 -12.625 1 98.44 25 PHE B CA 1
ATOM 1542 C C . PHE B 1 25 ? -0.411 -2.086 -13.797 1 98.44 25 PHE B C 1
ATOM 1544 O O . PHE B 1 25 ? 0.806 -1.893 -13.773 1 98.44 25 PHE B O 1
ATOM 1551 N N . ILE B 1 26 ? -1.156 -1.652 -14.766 1 97.81 26 ILE B N 1
ATOM 1552 C CA . ILE B 1 26 ? -0.605 -1.024 -15.961 1 97.81 26 ILE B CA 1
ATOM 1553 C C . ILE B 1 26 ? -0.019 0.339 -15.602 1 97.81 26 ILE B C 1
ATOM 1555 O O . ILE B 1 26 ? 1.018 0.736 -16.141 1 97.81 26 ILE B O 1
ATOM 1559 N N . ARG B 1 27 ? -0.662 1.008 -14.789 1 95.75 27 ARG B N 1
ATOM 1560 C CA . ARG B 1 27 ? -0.131 2.295 -14.344 1 95.75 27 ARG B CA 1
ATOM 1561 C C . ARG B 1 27 ? 1.182 2.117 -13.594 1 95.75 27 ARG B C 1
ATOM 1563 O O . ARG B 1 27 ? 2.133 2.873 -13.805 1 95.75 27 ARG B O 1
ATOM 1570 N N . LYS B 1 28 ? 1.154 1.184 -12.695 1 97.38 28 LYS B N 1
ATOM 1571 C CA . LYS B 1 28 ? 2.381 0.884 -11.969 1 97.38 28 LYS B CA 1
ATOM 1572 C C . LYS B 1 28 ? 3.514 0.511 -12.922 1 97.38 28 LYS B C 1
ATOM 1574 O O . LYS B 1 28 ? 4.652 0.94 -12.734 1 97.38 28 LYS B O 1
ATOM 1579 N N . LYS B 1 29 ? 3.201 -0.273 -13.906 1 97.88 29 LYS B N 1
ATOM 1580 C CA . LYS B 1 29 ? 4.188 -0.641 -14.914 1 97.88 29 LYS B CA 1
ATOM 1581 C C . LYS B 1 29 ? 4.77 0.597 -15.594 1 97.88 29 LYS B C 1
ATOM 1583 O O . LYS B 1 29 ? 5.988 0.706 -15.758 1 97.88 29 LYS B O 1
ATOM 1588 N N . SER B 1 30 ? 3.885 1.459 -15.961 1 96.5 30 SER B N 1
ATOM 1589 C CA . SER B 1 30 ? 4.32 2.695 -16.609 1 96.5 30 SER B CA 1
ATOM 1590 C C . SER B 1 30 ? 5.23 3.506 -15.688 1 96.5 30 SER B C 1
ATOM 1592 O O . SER B 1 30 ? 6.277 3.992 -16.109 1 96.5 30 SER B O 1
ATOM 1594 N N . GLN B 1 31 ? 4.855 3.658 -14.484 1 95.56 31 GLN B N 1
ATOM 1595 C CA . GLN B 1 31 ? 5.629 4.418 -13.5 1 95.56 31 GLN B CA 1
ATOM 1596 C C . GLN B 1 31 ? 7.008 3.803 -13.297 1 95.56 31 GLN B C 1
ATOM 1598 O O . GLN B 1 31 ? 8.016 4.516 -13.266 1 95.56 31 GLN B O 1
ATOM 1603 N N . MET B 1 32 ? 7.047 2.494 -13.156 1 96.94 32 MET B N 1
ATOM 1604 C CA . MET B 1 32 ? 8.312 1.802 -12.922 1 96.94 32 MET B CA 1
ATOM 1605 C C . MET B 1 32 ? 9.211 1.884 -14.156 1 96.94 32 MET B C 1
ATOM 1607 O O . MET B 1 32 ? 10.43 1.979 -14.031 1 96.94 32 MET B O 1
ATOM 1611 N N . SER B 1 33 ? 8.617 1.784 -15.305 1 96.5 33 SER B N 1
ATOM 1612 C CA . SER B 1 33 ? 9.383 1.882 -16.547 1 96.5 33 SER B CA 1
ATOM 1613 C C . SER B 1 33 ? 10.031 3.254 -16.688 1 96.5 33 SER B C 1
ATOM 1615 O O . SER B 1 33 ? 11.164 3.363 -17.156 1 96.5 33 SER B O 1
ATOM 1617 N N . ARG B 1 34 ? 9.344 4.273 -16.297 1 93.12 34 ARG B N 1
ATOM 1618 C CA . ARG B 1 34 ? 9.898 5.625 -16.328 1 93.12 34 ARG B CA 1
ATOM 1619 C C . ARG B 1 34 ? 11.094 5.75 -15.398 1 93.12 34 ARG B C 1
ATOM 1621 O O . ARG B 1 34 ? 12.102 6.371 -15.75 1 93.12 34 ARG B O 1
ATOM 1628 N N . LYS B 1 35 ? 11 5.16 -14.273 1 90.19 35 LYS B N 1
ATOM 1629 C CA . LYS B 1 35 ? 12.055 5.223 -13.266 1 90.19 35 LYS B CA 1
ATOM 1630 C C . LYS B 1 35 ? 13.312 4.5 -13.742 1 90.19 35 LYS B C 1
ATOM 1632 O O . LYS B 1 35 ? 14.43 4.961 -13.5 1 90.19 35 LYS B O 1
ATOM 1637 N N . THR B 1 36 ? 13.109 3.357 -14.352 1 90.31 36 THR B N 1
ATOM 1638 C CA . THR B 1 36 ? 14.242 2.533 -14.766 1 90.31 36 THR B CA 1
ATOM 1639 C C . THR B 1 36 ? 14.734 2.941 -16.156 1 90.31 36 THR B C 1
ATOM 1641 O O . THR B 1 36 ? 15.75 2.432 -16.625 1 90.31 36 THR B O 1
ATOM 1644 N N . LYS B 1 37 ? 14.219 3.979 -16.781 1 88.31 37 LYS B N 1
ATOM 1645 C CA . LYS B 1 37 ? 14.539 4.391 -18.156 1 88.31 37 LYS B CA 1
ATOM 1646 C C . LYS B 1 37 ? 14.562 3.191 -19.094 1 88.31 37 LYS B C 1
ATOM 1648 O O . LYS B 1 37 ? 15.531 2.988 -19.828 1 88.31 37 LYS B O 1
ATOM 1653 N N . GLY B 1 38 ? 13.641 2.359 -19.078 1 90 38 GLY B N 1
ATOM 1654 C CA . GLY B 1 38 ? 13.5 1.164 -19.906 1 90 38 GLY B CA 1
ATOM 1655 C C . GLY B 1 38 ? 12.367 0.265 -19.453 1 90 38 GLY B C 1
ATOM 1656 O O . GLY B 1 38 ? 11.477 0.7 -18.719 1 90 38 GLY B O 1
ATOM 1657 N N . GLU B 1 39 ? 12.406 -0.881 -19.969 1 92.19 39 GLU B N 1
ATOM 1658 C CA . GLU B 1 39 ? 11.336 -1.816 -19.641 1 92.19 39 GLU B CA 1
ATOM 1659 C C . GLU B 1 39 ? 11.539 -2.428 -18.25 1 92.19 39 GLU B C 1
ATOM 1661 O O . GLU B 1 39 ? 12.648 -2.834 -17.906 1 92.19 39 GLU B O 1
ATOM 1666 N N . VAL B 1 40 ? 10.547 -2.361 -17.438 1 96.81 40 VAL B N 1
ATOM 1667 C CA . VAL B 1 40 ? 10.578 -2.992 -16.125 1 96.81 40 VAL B CA 1
ATOM 1668 C C . VAL B 1 40 ? 10.57 -4.512 -16.281 1 96.81 40 VAL B C 1
ATOM 1670 O O . VAL B 1 40 ? 9.867 -5.051 -17.141 1 96.81 40 VAL B O 1
ATOM 1673 N N . GLU B 1 41 ? 11.367 -5.168 -15.438 1 97.75 41 GLU B N 1
ATOM 1674 C CA . GLU B 1 41 ? 11.344 -6.629 -15.469 1 97.75 41 GLU B CA 1
ATOM 1675 C C . GLU B 1 41 ? 10.008 -7.172 -14.977 1 97.75 41 GLU B C 1
ATOM 1677 O O . GLU B 1 41 ? 9.617 -6.922 -13.836 1 97.75 41 GLU B O 1
ATOM 1682 N N . GLN B 1 42 ? 9.359 -7.781 -15.828 1 98.5 42 GLN B N 1
ATOM 1683 C CA . GLN B 1 42 ? 8.086 -8.445 -15.547 1 98.5 42 GLN B CA 1
ATOM 1684 C C . GLN B 1 42 ? 8.219 -9.961 -15.672 1 98.5 42 GLN B C 1
ATOM 1686 O O . GLN B 1 42 ? 8.898 -10.453 -16.578 1 98.5 42 GLN B O 1
ATOM 1691 N N . ARG B 1 43 ? 7.562 -10.648 -14.75 1 98.69 43 ARG B N 1
ATOM 1692 C CA . ARG B 1 43 ? 7.586 -12.109 -14.781 1 98.69 43 ARG B CA 1
ATOM 1693 C C . ARG B 1 43 ? 6.184 -12.68 -14.625 1 98.69 43 ARG B C 1
ATOM 1695 O O . ARG B 1 43 ? 5.309 -12.047 -14.031 1 98.69 43 ARG B O 1
ATOM 1702 N N . ARG B 1 44 ? 6.035 -13.812 -15.219 1 98.69 44 ARG B N 1
ATOM 1703 C CA . ARG B 1 44 ? 4.887 -14.648 -14.883 1 98.69 44 ARG B CA 1
ATOM 1704 C C . ARG B 1 44 ? 5.207 -15.586 -13.734 1 98.69 44 ARG B C 1
ATOM 1706 O O . ARG B 1 44 ? 6.105 -16.422 -13.836 1 98.69 44 ARG B O 1
ATOM 1713 N N . LEU B 1 45 ? 4.531 -15.469 -12.672 1 98.81 45 LEU B N 1
ATOM 1714 C CA . LEU B 1 45 ? 4.789 -16.234 -11.461 1 98.81 45 LEU B CA 1
ATOM 1715 C C . LEU B 1 45 ? 3.557 -17.031 -11.047 1 98.81 45 LEU B C 1
ATOM 1717 O O . LEU B 1 45 ? 2.537 -17 -11.742 1 98.81 45 LEU B O 1
ATOM 1721 N N . PHE B 1 46 ? 3.74 -17.797 -9.922 1 98.5 46 PHE B N 1
ATOM 1722 C CA . PHE B 1 46 ? 2.689 -18.719 -9.508 1 98.5 46 PHE B CA 1
ATOM 1723 C C . PHE B 1 46 ? 2.389 -18.578 -8.023 1 98.5 46 PHE B C 1
ATOM 1725 O O . PHE B 1 46 ? 3.291 -18.328 -7.223 1 98.5 46 PHE B O 1
ATOM 1732 N N . ARG B 1 47 ? 1.156 -18.766 -7.699 1 97.62 47 ARG B N 1
ATOM 1733 C CA . ARG B 1 47 ? 0.745 -18.781 -6.297 1 97.62 47 ARG B CA 1
ATOM 1734 C C . ARG B 1 47 ? -0.42 -19.734 -6.074 1 97.62 47 ARG B C 1
ATOM 1736 O O . ARG B 1 47 ? -1.534 -19.484 -6.535 1 97.62 47 ARG B O 1
ATOM 1743 N N . GLY B 1 48 ? -0.127 -20.828 -5.414 1 96.69 48 GLY B N 1
ATOM 1744 C CA . GLY B 1 48 ? -1.216 -21.688 -4.973 1 96.69 48 GLY B CA 1
ATOM 1745 C C . GLY B 1 48 ? -2.178 -21 -4.027 1 96.69 48 GLY B C 1
ATOM 1746 O O . GLY B 1 48 ? -1.807 -20.031 -3.355 1 96.69 48 GLY B O 1
ATOM 1747 N N . THR B 1 49 ? -3.398 -21.469 -3.992 1 96.44 49 THR B N 1
ATOM 1748 C CA . THR B 1 49 ? -4.422 -20.844 -3.15 1 96.44 49 THR B CA 1
ATOM 1749 C C . THR B 1 49 ? -5.461 -21.891 -2.725 1 96.44 49 THR B C 1
ATOM 1751 O O . THR B 1 49 ? -5.363 -23.062 -3.092 1 96.44 49 THR B O 1
ATOM 1754 N N . SER B 1 50 ? -6.309 -21.484 -1.882 1 95.88 50 SER B N 1
ATOM 1755 C CA . SER B 1 50 ? -7.449 -22.312 -1.499 1 95.88 50 SER B CA 1
ATOM 1756 C C . SER B 1 50 ? -8.719 -21.859 -2.203 1 95.88 50 SER B C 1
ATOM 1758 O O . SER B 1 50 ? -8.828 -20.703 -2.635 1 95.88 50 SER B O 1
ATOM 1760 N N . ALA B 1 51 ? -9.656 -22.766 -2.236 1 95.75 51 ALA B N 1
ATOM 1761 C CA . ALA B 1 51 ? -10.93 -22.469 -2.893 1 95.75 51 ALA B CA 1
ATOM 1762 C C . ALA B 1 51 ? -11.594 -21.25 -2.27 1 95.75 51 ALA B C 1
ATOM 1764 O O . ALA B 1 51 ? -12.148 -20.406 -2.98 1 95.75 51 ALA B O 1
ATOM 1765 N N . ILE B 1 52 ? -11.469 -21.078 -0.988 1 92.12 52 ILE B N 1
ATOM 1766 C CA . ILE B 1 52 ? -12.203 -20.047 -0.274 1 92.12 52 ILE B CA 1
ATOM 1767 C C . ILE B 1 52 ? -11.562 -18.688 -0.542 1 92.12 52 ILE B C 1
ATOM 1769 O O . ILE B 1 52 ? -12.211 -17.641 -0.386 1 92.12 52 ILE B O 1
ATOM 1773 N N . ASP B 1 53 ? -10.305 -18.672 -1.032 1 92.75 53 ASP B N 1
ATOM 1774 C CA . ASP B 1 53 ? -9.586 -17.422 -1.188 1 92.75 53 ASP B CA 1
ATOM 1775 C C . ASP B 1 53 ? -9.688 -16.891 -2.619 1 92.75 53 ASP B C 1
ATOM 1777 O O . ASP B 1 53 ? -9.297 -15.758 -2.904 1 92.75 53 ASP B O 1
ATOM 1781 N N . ILE B 1 54 ? -10.227 -17.688 -3.518 1 95.81 54 ILE B N 1
ATOM 1782 C CA . ILE B 1 54 ? -10.203 -17.359 -4.938 1 95.81 54 ILE B CA 1
ATOM 1783 C C . ILE B 1 54 ? -10.984 -16.062 -5.18 1 95.81 54 ILE B C 1
ATOM 1785 O O . ILE B 1 54 ? -10.477 -15.133 -5.805 1 95.81 54 ILE B O 1
ATOM 1789 N N . ARG B 1 55 ? -12.18 -16.047 -4.676 1 93.19 55 ARG B N 1
ATOM 1790 C CA . ARG B 1 55 ? -13.031 -14.891 -4.941 1 93.19 55 ARG B CA 1
ATOM 1791 C C . ARG B 1 55 ? -12.414 -13.609 -4.379 1 93.19 55 ARG B C 1
ATOM 1793 O O . ARG B 1 55 ? -12.391 -12.578 -5.055 1 93.19 55 ARG B O 1
ATOM 1800 N N . ASN B 1 56 ? -11.891 -13.688 -3.16 1 90.94 56 ASN B N 1
ATOM 1801 C CA . ASN B 1 56 ? -11.281 -12.516 -2.537 1 90.94 56 ASN B CA 1
ATOM 1802 C C . ASN B 1 56 ? -10.055 -12.047 -3.307 1 90.94 56 ASN B C 1
ATOM 1804 O O . ASN B 1 56 ? -9.844 -10.844 -3.479 1 90.94 56 ASN B O 1
ATOM 1808 N N . THR B 1 57 ? -9.273 -12.961 -3.719 1 94.56 57 THR B N 1
ATOM 1809 C CA . THR B 1 57 ? -8.086 -12.617 -4.488 1 94.56 57 THR B CA 1
ATOM 1810 C C . THR B 1 57 ? -8.461 -11.938 -5.797 1 94.56 57 THR B C 1
ATOM 1812 O O . THR B 1 57 ? -7.859 -10.938 -6.18 1 94.56 57 THR B O 1
ATOM 1815 N N . CYS B 1 58 ? -9.477 -12.43 -6.445 1 95.88 58 CYS B N 1
ATOM 1816 C CA . CYS B 1 58 ? -9.914 -11.852 -7.715 1 95.88 58 CYS B CA 1
ATOM 1817 C C . CYS B 1 58 ? -10.453 -10.438 -7.512 1 95.88 58 CYS B C 1
ATOM 1819 O O . CYS B 1 58 ? -10.312 -9.586 -8.391 1 95.88 58 CYS B O 1
ATOM 1821 N N . ARG B 1 59 ? -10.961 -10.203 -6.398 1 91.19 59 ARG B N 1
ATOM 1822 C CA . ARG B 1 59 ? -11.609 -8.922 -6.141 1 91.19 59 ARG B CA 1
ATOM 1823 C C . ARG B 1 59 ? -10.617 -7.914 -5.566 1 91.19 59 ARG B C 1
ATOM 1825 O O . ARG B 1 59 ? -10.664 -6.73 -5.906 1 91.19 59 ARG B O 1
ATOM 1832 N N . GLU B 1 60 ? -9.742 -8.438 -4.672 1 92.25 60 GLU B N 1
ATOM 1833 C CA . GLU B 1 60 ? -8.93 -7.516 -3.889 1 92.25 60 GLU B CA 1
ATOM 1834 C C . GLU B 1 60 ? -7.441 -7.785 -4.09 1 92.25 60 GLU B C 1
ATOM 1836 O O . GLU B 1 60 ? -6.598 -7.199 -3.406 1 92.25 60 GLU B O 1
ATOM 1841 N N . ASN B 1 61 ? -7.16 -8.633 -4.992 1 95.75 61 ASN B N 1
ATOM 1842 C CA . ASN B 1 61 ? -5.766 -8.992 -5.227 1 95.75 61 ASN B CA 1
ATOM 1843 C C . ASN B 1 61 ? -5.16 -9.703 -4.016 1 95.75 61 ASN B C 1
ATOM 1845 O O . ASN B 1 61 ? -5.867 -10.016 -3.059 1 95.75 61 ASN B O 1
ATOM 1849 N N . PHE B 1 62 ? -3.891 -10.094 -4.133 1 94.62 62 PHE B N 1
ATOM 1850 C CA . PHE B 1 62 ? -3.162 -10.688 -3.016 1 94.62 62 PHE B CA 1
ATOM 1851 C C . PHE B 1 62 ? -2.768 -9.625 -2 1 94.62 62 PHE B C 1
ATOM 1853 O O . PHE B 1 62 ? -1.646 -9.109 -2.033 1 94.62 62 PHE B O 1
ATOM 1860 N N . ASP B 1 63 ? -3.672 -9.297 -1.159 1 92.44 63 ASP B N 1
ATOM 1861 C CA . ASP B 1 63 ? -3.375 -8.312 -0.118 1 92.44 63 ASP B CA 1
ATOM 1862 C C . ASP B 1 63 ? -2.643 -8.961 1.054 1 92.44 63 ASP B C 1
ATOM 1864 O O . ASP B 1 63 ? -3.264 -9.609 1.901 1 92.44 63 ASP B O 1
ATOM 1868 N N . TRP B 1 64 ? -1.401 -8.742 1.145 1 89.81 64 TRP B N 1
ATOM 1869 C CA . TRP B 1 64 ? -0.53 -9.406 2.105 1 89.81 64 TRP B CA 1
ATOM 1870 C C . TRP B 1 64 ? -0.772 -8.875 3.518 1 89.81 64 TRP B C 1
ATOM 1872 O O . TRP B 1 64 ? -0.358 -9.5 4.5 1 89.81 64 TRP B O 1
ATOM 1882 N N . ARG B 1 65 ? -1.478 -7.82 3.689 1 87.25 65 ARG B N 1
ATOM 1883 C CA . ARG B 1 65 ? -1.761 -7.23 4.992 1 87.25 65 ARG B CA 1
ATOM 1884 C C . ARG B 1 65 ? -2.791 -8.055 5.758 1 87.25 65 ARG B C 1
ATOM 1886 O O . ARG B 1 65 ? -2.959 -7.883 6.965 1 87.25 65 ARG B O 1
ATOM 1893 N N . SER B 1 66 ? -3.531 -8.836 4.965 1 76.69 66 SER B N 1
ATOM 1894 C CA . SER B 1 66 ? -4.559 -9.688 5.562 1 76.69 66 SER B CA 1
ATOM 1895 C C . SER B 1 66 ? -3.959 -10.977 6.105 1 76.69 66 SER B C 1
ATOM 1897 O O . SER B 1 66 ? -4.605 -11.688 6.875 1 76.69 66 SER B O 1
ATOM 1899 N N . ASP B 1 67 ? -2.785 -11.305 5.492 1 62.66 67 ASP B N 1
ATOM 1900 C CA . ASP B 1 67 ? -2.256 -12.648 5.738 1 62.66 67 ASP B CA 1
ATOM 1901 C C . ASP B 1 67 ? -1.59 -12.727 7.113 1 62.66 67 ASP B C 1
ATOM 1903 O O . ASP B 1 67 ? -0.723 -11.914 7.438 1 62.66 67 ASP B O 1
ATOM 1907 N N . VAL B 1 68 ? -2.404 -12.984 8.148 1 53.34 68 VAL B N 1
ATOM 1908 C CA . VAL B 1 68 ? -1.7 -13.406 9.352 1 53.34 68 VAL B CA 1
ATOM 1909 C C . VAL B 1 68 ? -0.711 -14.516 9.008 1 53.34 68 VAL B C 1
ATOM 1911 O O . VAL B 1 68 ? -1.11 -15.602 8.562 1 53.34 68 VAL B O 1
ATOM 1914 N N . ASN B 1 69 ? 0.271 -14.305 8.211 1 49.56 69 ASN B N 1
ATOM 1915 C CA . ASN B 1 69 ? 1.03 -15.289 7.445 1 49.56 69 ASN B CA 1
ATOM 1916 C C . ASN B 1 69 ? 1.444 -16.469 8.312 1 49.56 69 ASN B C 1
ATOM 1918 O O . ASN B 1 69 ? 2.174 -16.312 9.297 1 49.56 69 ASN B O 1
ATOM 1922 N N . GLU B 1 70 ? 0.756 -17.391 8.188 1 47.62 70 GLU B N 1
ATOM 1923 C CA . GLU B 1 70 ? 1.253 -18.75 8.383 1 47.62 70 GLU B CA 1
ATOM 1924 C C . GLU B 1 70 ? 2.549 -18.984 7.613 1 47.62 70 GLU B C 1
ATOM 1926 O O . GLU B 1 70 ? 3.404 -19.75 8.039 1 47.62 70 GLU B O 1
ATOM 1931 N N . THR B 1 71 ? 2.66 -18.516 6.336 1 50.72 71 THR B N 1
ATOM 1932 C CA . THR B 1 71 ? 3.783 -18.953 5.52 1 50.72 71 THR B CA 1
ATOM 1933 C C . THR B 1 71 ? 5.074 -18.266 5.949 1 50.72 71 THR B C 1
ATOM 1935 O O . THR B 1 71 ? 6.152 -18.578 5.445 1 50.72 71 THR B O 1
ATOM 1938 N N . GLY B 1 72 ? 5.066 -17.703 7.008 1 63.75 72 GLY B N 1
ATOM 1939 C CA . GLY B 1 72 ? 6.285 -17.094 7.52 1 63.75 72 GLY B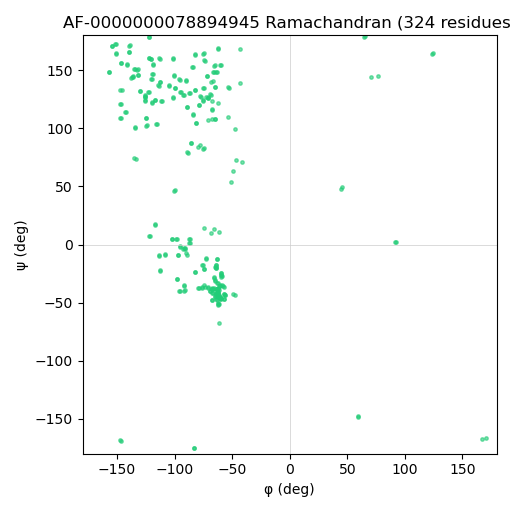 CA 1
ATOM 1940 C C . GLY B 1 72 ? 6.699 -15.852 6.754 1 63.75 72 GLY B C 1
ATOM 1941 O O . GLY B 1 72 ? 6.207 -15.602 5.656 1 63.75 72 GLY B O 1
ATOM 1942 N N . ASN B 1 73 ? 7.23 -14.836 7.219 1 84.31 73 ASN B N 1
ATOM 1943 C CA . ASN B 1 73 ? 7.766 -13.586 6.684 1 84.31 73 ASN B CA 1
ATOM 1944 C C . ASN B 1 73 ? 9.289 -13.633 6.582 1 84.31 73 ASN B C 1
ATOM 1946 O O . ASN B 1 73 ? 9.969 -12.664 6.945 1 84.31 73 ASN B O 1
ATOM 1950 N N . MET B 1 74 ? 9.727 -14.867 5.996 1 91.62 74 MET B N 1
ATOM 1951 C CA . MET B 1 74 ? 11.172 -15.07 5.977 1 91.62 74 MET B CA 1
ATOM 1952 C C . MET B 1 74 ? 11.867 -14.016 5.121 1 91.62 74 MET B C 1
ATOM 1954 O O . MET B 1 74 ? 12.984 -13.594 5.43 1 91.62 74 MET B O 1
ATOM 1958 N N . TYR B 1 75 ? 11.172 -13.586 4.074 1 95.69 75 TYR B N 1
ATOM 1959 C CA . TYR B 1 75 ? 11.812 -12.656 3.143 1 95.69 75 TYR B CA 1
ATOM 1960 C C . TYR B 1 75 ? 11.086 -11.32 3.115 1 95.69 75 TYR B C 1
ATOM 1962 O O . TYR B 1 75 ? 11.234 -10.547 2.168 1 95.69 75 TYR B O 1
ATOM 1970 N N . GLY B 1 76 ? 10.273 -11.086 4.125 1 94.75 76 GLY B N 1
ATOM 1971 C CA . GLY B 1 76 ? 9.57 -9.82 4.266 1 94.75 76 GLY B CA 1
ATOM 1972 C C . GLY B 1 76 ? 8.062 -9.984 4.371 1 94.75 76 GLY B C 1
ATOM 1973 O O . GLY B 1 76 ? 7.523 -11.039 4.035 1 94.75 76 GLY B O 1
ATOM 1974 N N . GLU B 1 77 ? 7.48 -8.914 4.812 1 92.44 77 GLU B N 1
ATOM 1975 C CA . GLU B 1 77 ? 6.027 -8.891 4.953 1 92.44 77 GLU B CA 1
ATOM 1976 C C . GLU B 1 77 ? 5.359 -8.414 3.666 1 92.44 77 GLU B C 1
ATOM 1978 O O . GLU B 1 77 ? 4.855 -7.293 3.6 1 92.44 77 GLU B O 1
ATOM 1983 N N . GLY B 1 78 ? 5.273 -9.344 2.74 1 95.38 78 GLY B N 1
ATOM 1984 C CA . GLY B 1 78 ? 4.672 -9.031 1.454 1 95.38 78 GLY B CA 1
ATOM 1985 C C . GLY B 1 78 ? 3.945 -10.211 0.833 1 95.38 78 GLY B C 1
ATOM 1986 O O . GLY B 1 78 ? 3.584 -11.164 1.529 1 95.38 78 GLY B O 1
ATOM 1987 N N . ALA B 1 79 ? 3.611 -10.031 -0.406 1 95.88 79 ALA B N 1
ATOM 1988 C CA . ALA B 1 79 ? 2.988 -11.117 -1.168 1 95.88 79 ALA B CA 1
ATOM 1989 C C . ALA B 1 79 ? 4.043 -12.008 -1.81 1 95.88 79 ALA B C 1
ATOM 1991 O O . ALA B 1 79 ? 4.957 -11.523 -2.48 1 95.88 79 ALA B O 1
ATOM 1992 N N . TYR B 1 80 ? 3.877 -13.289 -1.597 1 96.44 80 TYR B N 1
ATOM 1993 C CA . TYR B 1 80 ? 4.84 -14.273 -2.078 1 96.44 80 TYR B CA 1
ATOM 1994 C C . TYR B 1 80 ? 4.348 -14.93 -3.363 1 96.44 80 TYR B C 1
ATOM 1996 O O . TYR B 1 80 ? 3.195 -15.367 -3.445 1 96.44 80 TYR B O 1
ATOM 2004 N N . PHE B 1 81 ? 5.262 -15.023 -4.297 1 97.5 81 PHE B N 1
ATOM 2005 C CA . PHE B 1 81 ? 4.984 -15.695 -5.559 1 97.5 81 PHE B CA 1
ATOM 2006 C C . PHE B 1 81 ? 6.148 -16.594 -5.961 1 97.5 81 PHE B C 1
ATOM 2008 O O . PHE B 1 81 ? 7.312 -16.25 -5.73 1 97.5 81 PHE B O 1
ATOM 2015 N N . ALA B 1 82 ? 5.789 -17.672 -6.551 1 98.19 82 ALA B N 1
ATOM 2016 C CA . ALA B 1 82 ? 6.797 -18.672 -6.895 1 98.19 82 ALA B CA 1
ATOM 2017 C C . ALA B 1 82 ? 7.176 -18.578 -8.367 1 98.19 82 ALA B C 1
ATOM 2019 O O . ALA B 1 82 ? 6.32 -18.344 -9.227 1 98.19 82 ALA B O 1
ATOM 2020 N N . LYS B 1 83 ? 8.391 -18.828 -8.617 1 98.5 83 LYS B N 1
ATOM 2021 C CA . LYS B 1 83 ? 8.898 -18.844 -9.984 1 98.5 83 LYS B CA 1
ATOM 2022 C C . LYS B 1 83 ? 8.281 -19.984 -10.789 1 98.5 83 LYS B C 1
ATOM 2024 O O . LYS B 1 83 ? 7.988 -19.828 -11.977 1 98.5 83 LYS B O 1
ATOM 2029 N N . SER B 1 84 ? 8.094 -21.094 -10.148 1 97.56 84 SER B N 1
ATOM 2030 C CA . SER B 1 84 ? 7.574 -22.25 -10.852 1 97.56 84 SER B CA 1
ATOM 2031 C C . SER B 1 84 ? 6.238 -22.703 -10.273 1 97.56 84 SER B C 1
ATOM 2033 O O . SER B 1 84 ? 5.945 -22.453 -9.102 1 97.56 84 SER B O 1
ATOM 2035 N N . ALA B 1 85 ? 5.512 -23.344 -11.102 1 95.88 85 ALA B N 1
ATOM 2036 C CA . ALA B 1 85 ? 4.25 -23.922 -10.648 1 95.88 85 ALA B CA 1
ATOM 2037 C C . ALA B 1 85 ? 4.48 -24.938 -9.531 1 95.88 85 ALA B C 1
ATOM 2039 O O . ALA B 1 85 ? 3.66 -25.062 -8.617 1 95.88 85 ALA B O 1
ATOM 2040 N N . LEU B 1 86 ? 5.613 -25.656 -9.633 1 94.56 86 LEU B N 1
ATOM 2041 C CA . LEU B 1 86 ? 5.941 -26.656 -8.617 1 94.56 86 LEU B CA 1
ATOM 2042 C C . LEU B 1 86 ? 6.117 -25.984 -7.25 1 94.56 86 LEU B C 1
ATOM 2044 O O . LEU B 1 86 ? 5.543 -26.438 -6.258 1 94.56 86 LEU B O 1
ATOM 2048 N N . THR B 1 87 ? 6.895 -25 -7.23 1 93.25 87 THR B N 1
ATOM 2049 C CA . THR B 1 87 ? 7.098 -24.266 -5.992 1 93.25 87 THR B CA 1
ATOM 2050 C C . THR B 1 87 ? 5.801 -23.609 -5.535 1 93.25 87 THR B C 1
ATOM 2052 O O . THR B 1 87 ? 5.496 -23.578 -4.34 1 93.25 87 THR B O 1
ATOM 2055 N N . GLY B 1 88 ? 5.008 -23.094 -6.461 1 95.56 88 GLY B N 1
ATOM 2056 C CA . GLY B 1 88 ? 3.74 -22.469 -6.141 1 95.56 88 GLY B CA 1
ATOM 2057 C C . GLY B 1 88 ? 2.723 -23.422 -5.555 1 95.56 88 GLY B C 1
ATOM 2058 O O . GLY B 1 88 ? 1.872 -23.031 -4.754 1 95.56 88 GLY B O 1
ATOM 2059 N N . ASP B 1 89 ? 2.832 -24.641 -5.969 1 94.44 89 ASP B N 1
ATOM 2060 C CA . ASP B 1 89 ? 1.909 -25.672 -5.516 1 94.44 89 ASP B CA 1
ATOM 2061 C C . ASP B 1 89 ? 1.957 -25.828 -3.996 1 94.44 89 ASP B C 1
ATOM 2063 O O . ASP B 1 89 ? 0.968 -26.219 -3.375 1 94.44 89 ASP B O 1
ATOM 2067 N N . GLN B 1 90 ? 3.088 -25.484 -3.459 1 90.31 90 GLN B N 1
ATOM 2068 C CA . GLN B 1 90 ? 3.264 -25.609 -2.016 1 90.31 90 GLN B CA 1
ATOM 2069 C C . GLN B 1 90 ? 2.312 -24.688 -1.258 1 90.31 90 GLN B C 1
ATOM 2071 O O . GLN B 1 90 ? 2.051 -24.906 -0.072 1 90.31 90 GLN B O 1
ATOM 2076 N N . TYR B 1 91 ? 1.789 -23.75 -1.918 1 88.81 91 TYR B N 1
ATOM 2077 C CA . TYR B 1 91 ? 0.884 -22.781 -1.292 1 88.81 91 TYR B CA 1
ATOM 2078 C C . TYR B 1 91 ? -0.57 -23.156 -1.558 1 88.81 91 TYR B C 1
ATOM 2080 O O . TYR B 1 91 ? -1.483 -22.406 -1.191 1 88.81 91 TYR B O 1
ATOM 2088 N N . SER B 1 92 ? -0.758 -24.234 -2.164 1 94.56 92 SER B N 1
ATOM 2089 C CA . SER B 1 92 ? -2.107 -24.656 -2.537 1 94.56 92 SER B CA 1
ATOM 2090 C C . SER B 1 92 ? -2.707 -25.594 -1.498 1 94.56 92 SER B C 1
ATOM 2092 O O . SER B 1 92 ? -2.002 -26.438 -0.937 1 94.56 92 SER B O 1
ATOM 2094 N N . THR B 1 93 ? -3.986 -25.406 -1.283 1 93.94 93 THR B N 1
ATOM 2095 C CA . THR B 1 93 ? -4.746 -26.328 -0.447 1 93.94 93 THR B CA 1
ATOM 2096 C C . THR B 1 93 ? -5.914 -26.922 -1.224 1 93.94 93 THR B C 1
ATOM 2098 O O . THR B 1 93 ? -6.719 -26.203 -1.806 1 93.94 93 THR B O 1
ATOM 2101 N N . ALA B 1 94 ? -6 -28.266 -1.122 1 94.44 94 ALA B N 1
ATOM 2102 C CA . ALA B 1 94 ? -7.07 -28.953 -1.836 1 94.44 94 ALA B CA 1
ATOM 2103 C C . ALA B 1 94 ? -8.422 -28.688 -1.18 1 94.44 94 ALA B C 1
ATOM 2105 O O . ALA B 1 94 ? -8.508 -28.562 0.044 1 94.44 94 ALA B O 1
ATOM 2106 N N . ASP B 1 95 ? -9.398 -28.609 -2 1 95.94 95 ASP B N 1
ATOM 2107 C CA . ASP B 1 95 ? -10.742 -28.5 -1.437 1 95.94 95 ASP B CA 1
ATOM 2108 C C . ASP B 1 95 ? -11.289 -29.875 -1.069 1 95.94 95 ASP B C 1
ATOM 2110 O O . ASP B 1 95 ? -10.547 -30.859 -1.038 1 95.94 95 ASP B O 1
ATOM 2114 N N . GLU B 1 96 ? -12.562 -29.953 -0.632 1 95.62 96 GLU B N 1
ATOM 2115 C CA . GLU B 1 96 ? -13.188 -31.188 -0.139 1 95.62 96 GLU B CA 1
ATOM 2116 C C . GLU B 1 96 ? -13.188 -32.281 -1.207 1 95.62 96 GLU B C 1
ATOM 2118 O O . GLU B 1 96 ? -13.133 -33.469 -0.888 1 95.62 96 GLU B O 1
ATOM 2123 N N . ASP B 1 97 ? -13.172 -31.953 -2.459 1 95.12 97 ASP B N 1
ATOM 2124 C CA . ASP B 1 97 ? -13.203 -32.906 -3.564 1 95.12 97 ASP B CA 1
ATOM 2125 C C . ASP B 1 97 ? -11.797 -33.219 -4.062 1 95.12 97 ASP B C 1
ATOM 2127 O O . ASP B 1 97 ? -11.625 -33.906 -5.066 1 95.12 97 ASP B O 1
ATOM 2131 N N . GLY B 1 98 ? -10.82 -32.562 -3.465 1 94.5 98 GLY B N 1
ATOM 2132 C CA . GLY B 1 98 ? -9.438 -32.812 -3.836 1 94.5 98 GLY B CA 1
ATOM 2133 C C . GLY B 1 98 ? -8.93 -31.875 -4.914 1 94.5 98 GLY B C 1
ATOM 2134 O O . GLY B 1 98 ? -7.797 -32 -5.375 1 94.5 98 GLY B O 1
ATOM 2135 N N . LEU B 1 99 ? -9.758 -31 -5.305 1 95.88 99 LEU B N 1
ATOM 2136 C CA . LEU B 1 99 ? -9.383 -30.031 -6.332 1 95.88 99 LEU B CA 1
ATOM 2137 C C . LEU B 1 99 ? -8.461 -28.969 -5.758 1 95.88 99 LEU B C 1
ATOM 2139 O O . LEU B 1 99 ? -8.688 -28.469 -4.648 1 95.88 99 LEU B O 1
ATOM 2143 N N . GLN B 1 100 ? -7.391 -28.688 -6.539 1 97.62 100 GLN B N 1
ATOM 2144 C CA . GLN B 1 100 ? -6.418 -27.672 -6.16 1 97.62 100 GLN B CA 1
ATOM 2145 C C . GLN B 1 100 ? -6.461 -26.484 -7.117 1 97.62 100 GLN B C 1
ATOM 2147 O O . GLN B 1 100 ? -6.98 -26.594 -8.227 1 97.62 100 GLN B O 1
ATOM 2152 N N . TYR B 1 101 ? -5.945 -25.391 -6.629 1 97.88 101 TYR B N 1
ATOM 2153 C CA . TYR B 1 101 ? -6.043 -24.141 -7.375 1 97.88 101 TYR B CA 1
ATOM 2154 C C . TYR B 1 101 ? -4.727 -23.375 -7.332 1 97.88 101 TYR B C 1
ATOM 2156 O O . TYR B 1 101 ? -4.023 -23.391 -6.316 1 97.88 101 TYR B O 1
ATOM 2164 N N . MET B 1 102 ? -4.438 -22.734 -8.422 1 97.94 102 MET B N 1
ATOM 2165 C CA . MET B 1 102 ? -3.217 -21.938 -8.539 1 97.94 102 MET B CA 1
ATOM 2166 C C . MET B 1 102 ? -3.438 -20.734 -9.445 1 97.94 102 MET B C 1
ATOM 2168 O O . MET B 1 102 ? -3.996 -20.859 -10.531 1 97.94 102 MET B O 1
ATOM 2172 N N . PHE B 1 103 ? -2.969 -19.625 -8.93 1 98.56 103 PHE B N 1
ATOM 2173 C CA . PHE B 1 103 ? -3.01 -18.453 -9.789 1 98.56 103 PHE B CA 1
ATOM 2174 C C . PHE B 1 103 ? -1.729 -18.328 -10.602 1 98.56 103 PHE B C 1
ATOM 2176 O O . PHE B 1 103 ? -0.64 -18.625 -10.102 1 98.56 103 PHE B O 1
ATOM 2183 N N . VAL B 1 104 ? -1.915 -17.906 -11.867 1 98.81 104 VAL B N 1
ATOM 2184 C CA . VAL B 1 104 ? -0.833 -17.328 -12.656 1 98.81 104 VAL B CA 1
ATOM 2185 C C . VAL B 1 104 ? -0.863 -15.812 -12.555 1 98.81 104 VAL B C 1
ATOM 2187 O O . VAL B 1 104 ? -1.902 -15.188 -12.773 1 98.81 104 VAL B O 1
ATOM 2190 N N . VAL B 1 105 ? 0.3 -15.273 -12.273 1 98.81 105 VAL B N 1
ATOM 2191 C CA . VAL B 1 105 ? 0.351 -13.867 -11.891 1 98.81 105 VAL B CA 1
ATOM 2192 C C . VAL B 1 105 ? 1.338 -13.117 -12.781 1 98.81 105 VAL B C 1
ATOM 2194 O O . VAL B 1 105 ? 2.473 -13.562 -12.969 1 98.81 105 VAL B O 1
ATOM 2197 N N . ASP B 1 106 ? 0.859 -12 -13.406 1 98.88 106 ASP B N 1
ATOM 2198 C CA . ASP B 1 106 ? 1.794 -11.039 -13.984 1 98.88 106 ASP B CA 1
ATOM 2199 C C . ASP B 1 106 ? 2.402 -10.141 -12.906 1 98.88 106 ASP B C 1
ATOM 2201 O O . ASP B 1 106 ? 1.683 -9.43 -12.211 1 98.88 106 ASP B O 1
ATOM 2205 N N . ALA B 1 107 ? 3.705 -10.188 -12.781 1 98.94 107 ALA B N 1
ATOM 2206 C CA . ALA B 1 107 ? 4.363 -9.508 -11.672 1 98.94 107 ALA B CA 1
ATOM 2207 C C . ALA B 1 107 ? 5.449 -8.562 -12.18 1 98.94 107 ALA B C 1
ATOM 2209 O O . ALA B 1 107 ? 6.281 -8.945 -13.008 1 98.94 107 ALA B O 1
ATOM 2210 N N . LEU B 1 108 ? 5.383 -7.32 -11.727 1 98.88 108 LEU B N 1
ATOM 2211 C CA . LEU B 1 108 ? 6.441 -6.348 -11.969 1 98.88 108 LEU B CA 1
ATOM 2212 C C . LEU B 1 108 ? 7.539 -6.469 -10.914 1 98.88 108 LEU B C 1
ATOM 2214 O O . LEU B 1 108 ? 7.547 -5.723 -9.93 1 98.88 108 LEU B O 1
ATOM 2218 N N . VAL B 1 109 ? 8.5 -7.332 -11.148 1 98.81 109 VAL B N 1
ATOM 2219 C CA . VAL B 1 109 ? 9.477 -7.637 -10.109 1 98.81 109 VAL B CA 1
ATOM 2220 C C . VAL B 1 109 ? 10.523 -6.527 -10.055 1 98.81 109 VAL B C 1
ATOM 2222 O O . VAL B 1 109 ? 11.07 -6.234 -8.984 1 98.81 109 VAL B O 1
ATOM 2225 N N . GLY B 1 110 ? 10.906 -5.988 -11.164 1 98.56 110 GLY B N 1
ATOM 2226 C CA . GLY B 1 110 ? 11.898 -4.922 -11.203 1 98.56 110 GLY B CA 1
ATOM 2227 C C . GLY B 1 110 ? 13.234 -5.328 -10.609 1 98.56 110 GLY B C 1
ATOM 2228 O O . GLY B 1 110 ? 13.688 -6.461 -10.805 1 98.56 110 GLY B O 1
ATOM 2229 N N . ASP B 1 111 ? 13.891 -4.301 -10.008 1 98.06 111 ASP B N 1
ATOM 2230 C CA . ASP B 1 111 ? 15.133 -4.566 -9.297 1 98.06 111 ASP B CA 1
ATOM 2231 C C . ASP B 1 111 ? 14.867 -5.234 -7.949 1 98.06 111 ASP B C 1
ATOM 2233 O O . ASP B 1 111 ? 14.117 -4.707 -7.129 1 98.06 111 ASP B O 1
ATOM 2237 N N . TYR B 1 112 ? 15.477 -6.367 -7.812 1 98.62 112 TYR B N 1
ATOM 2238 C CA . TYR B 1 112 ? 15.195 -7.074 -6.57 1 98.62 112 TYR B CA 1
ATOM 2239 C C . TYR B 1 112 ? 16.484 -7.332 -5.789 1 98.62 112 TYR B C 1
ATOM 2241 O O . TYR B 1 112 ? 17.578 -7.227 -6.336 1 98.62 112 TYR B O 1
ATOM 2249 N N . THR B 1 113 ? 16.312 -7.594 -4.527 1 98.75 113 THR B N 1
ATOM 2250 C CA . THR B 1 113 ? 17.375 -8 -3.617 1 98.75 113 THR B CA 1
ATOM 2251 C C . THR B 1 113 ? 16.891 -9.094 -2.672 1 98.75 113 THR B C 1
ATOM 2253 O O . THR B 1 113 ? 15.703 -9.43 -2.664 1 98.75 113 THR B O 1
ATOM 2256 N N . GLU B 1 114 ? 17.812 -9.68 -1.918 1 98.69 114 GLU B N 1
ATOM 2257 C CA . GLU B 1 114 ? 17.438 -10.688 -0.941 1 98.69 114 GLU B CA 1
ATOM 2258 C C . GLU B 1 114 ? 16.562 -10.094 0.162 1 98.69 114 GLU B C 1
ATOM 2260 O O . GLU B 1 114 ? 16.875 -9.016 0.684 1 98.69 114 GLU B O 1
ATOM 2265 N N . GLY B 1 115 ? 15.477 -10.867 0.495 1 97.94 115 GLY B N 1
ATOM 2266 C CA . GLY B 1 115 ? 14.57 -10.391 1.529 1 97.94 115 GLY B CA 1
ATOM 2267 C C . GLY B 1 115 ? 15.055 -10.695 2.934 1 97.94 115 GLY B C 1
ATOM 2268 O O . GLY B 1 115 ? 15.984 -11.484 3.115 1 97.94 115 GLY B O 1
ATOM 2269 N N . GLU B 1 116 ? 14.477 -10 3.854 1 96.25 116 GLU B N 1
ATOM 2270 C CA . GLU B 1 116 ? 14.656 -10.234 5.281 1 96.25 116 GLU B CA 1
ATOM 2271 C C . GLU B 1 116 ? 13.312 -10.203 6.02 1 96.25 116 GLU B C 1
ATOM 2273 O O . GLU B 1 116 ? 12.406 -9.461 5.633 1 96.25 116 GLU B O 1
ATOM 2278 N N . PRO B 1 117 ? 13.211 -10.945 7.137 1 93.75 117 PRO B N 1
ATOM 2279 C CA . PRO B 1 117 ? 11.93 -11.062 7.844 1 93.75 117 PRO B CA 1
ATOM 2280 C C . PRO B 1 117 ? 11.391 -9.711 8.312 1 93.75 117 PRO B C 1
ATOM 2282 O O . PRO B 1 117 ? 10.18 -9.523 8.398 1 93.75 117 PRO B O 1
ATOM 2285 N N . SER B 1 118 ? 12.188 -8.797 8.484 1 91.31 118 SER B N 1
ATOM 2286 C CA . SER B 1 118 ? 11.758 -7.543 9.094 1 91.31 118 SER B CA 1
ATOM 2287 C C . SER B 1 118 ? 11.273 -6.555 8.039 1 91.31 118 SER B C 1
ATOM 2289 O O . SER B 1 118 ? 10.719 -5.5 8.375 1 91.31 118 SER B O 1
ATOM 2291 N N . TYR B 1 119 ? 11.445 -6.879 6.777 1 93.5 119 TYR B N 1
ATOM 2292 C CA . TYR B 1 119 ? 11.086 -5.934 5.727 1 93.5 119 TYR B CA 1
ATOM 2293 C C . TYR B 1 119 ? 9.57 -5.797 5.617 1 93.5 119 TYR B C 1
ATOM 2295 O O . TYR B 1 119 ? 8.859 -6.793 5.48 1 93.5 119 TYR B O 1
ATOM 2303 N N . ARG B 1 120 ? 9.148 -4.547 5.695 1 92.12 120 ARG B N 1
ATOM 2304 C CA . ARG B 1 120 ? 7.75 -4.215 5.434 1 92.12 120 ARG B CA 1
ATOM 2305 C C . ARG B 1 120 ? 7.602 -3.48 4.105 1 92.12 120 ARG B C 1
ATOM 2307 O O . ARG B 1 120 ? 6.488 -3.168 3.688 1 92.12 120 ARG B O 1
ATOM 2314 N N . LYS B 1 121 ? 8.617 -3.148 3.582 1 93.56 121 LYS B N 1
ATOM 2315 C CA . LYS B 1 121 ? 8.836 -2.59 2.252 1 93.56 121 LYS B CA 1
ATOM 2316 C C . LYS B 1 121 ? 10.219 -2.963 1.726 1 93.56 121 LYS B C 1
ATOM 2318 O O . LYS B 1 121 ? 11.078 -3.418 2.486 1 93.56 121 LYS B O 1
ATOM 2323 N N . PRO B 1 122 ? 10.43 -2.789 0.365 1 95.5 122 PRO B N 1
ATOM 2324 C CA . PRO B 1 122 ? 11.789 -3.082 -0.094 1 95.5 122 PRO B CA 1
ATOM 2325 C C . PRO B 1 122 ? 12.836 -2.145 0.51 1 95.5 122 PRO B C 1
ATOM 2327 O O . PRO B 1 122 ? 12.539 -0.979 0.782 1 95.5 122 PRO B O 1
ATOM 2330 N N . PRO B 1 123 ? 14.031 -2.727 0.686 1 96.12 123 PRO B N 1
ATOM 2331 C CA . PRO B 1 123 ? 15.102 -1.882 1.232 1 96.12 123 PRO B CA 1
ATOM 2332 C C . PRO B 1 123 ? 15.656 -0.898 0.206 1 96.12 123 PRO B C 1
ATOM 2334 O O . PRO B 1 123 ? 15.414 -1.049 -0.995 1 96.12 123 PRO B O 1
ATOM 2337 N N . ARG B 1 124 ? 16.375 0.07 0.712 1 95.56 124 ARG B N 1
ATOM 2338 C CA . ARG B 1 124 ? 17.078 1.021 -0.147 1 95.56 124 ARG B CA 1
ATOM 2339 C C . ARG B 1 124 ? 18.188 0.334 -0.933 1 95.56 124 ARG B C 1
ATOM 2341 O O . ARG B 1 124 ? 18.828 -0.583 -0.427 1 95.56 124 ARG B O 1
ATOM 2348 N N . LYS B 1 125 ? 18.422 0.831 -2.074 1 96.5 125 LYS B N 1
ATOM 2349 C CA . LYS B 1 125 ? 19.5 0.298 -2.904 1 96.5 125 LYS B CA 1
ATOM 2350 C C . LYS B 1 125 ? 20.875 0.665 -2.332 1 96.5 125 LYS B C 1
ATOM 2352 O O . LYS B 1 125 ? 21.828 -0.115 -2.434 1 96.5 125 LYS B O 1
ATOM 2357 N N . ASP B 1 126 ? 20.906 1.87 -1.793 1 95.81 126 ASP B N 1
ATOM 2358 C CA . ASP B 1 126 ? 22.078 2.309 -1.057 1 95.81 126 ASP B CA 1
ATOM 2359 C C . ASP B 1 126 ? 21.75 2.553 0.414 1 95.81 126 ASP B C 1
ATOM 2361 O O . ASP B 1 126 ? 21.219 3.604 0.768 1 95.81 126 ASP B O 1
ATOM 2365 N N . SER B 1 127 ? 22.156 1.604 1.247 1 90.62 127 SER B N 1
ATOM 2366 C CA . SER B 1 127 ? 21.812 1.668 2.66 1 90.62 127 SER B CA 1
ATOM 2367 C C . SER B 1 127 ? 22.438 2.877 3.338 1 90.62 127 SER B C 1
ATOM 2369 O O . SER B 1 127 ? 21.984 3.314 4.395 1 90.62 127 SER B O 1
ATOM 2371 N N . ASN B 1 128 ? 23.453 3.453 2.768 1 92.31 128 ASN B N 1
ATOM 2372 C CA . ASN B 1 128 ? 24.156 4.586 3.359 1 92.31 128 ASN B CA 1
ATOM 2373 C C . ASN B 1 128 ? 23.578 5.918 2.875 1 92.31 128 ASN B C 1
ATOM 2375 O O . ASN B 1 128 ? 24.031 6.984 3.299 1 92.31 128 ASN B O 1
ATOM 2379 N N . ASN B 1 129 ? 22.609 5.801 1.983 1 90.44 129 ASN B N 1
ATOM 2380 C CA . ASN B 1 129 ? 21.984 6.988 1.41 1 90.44 129 ASN B CA 1
ATOM 2381 C C . ASN B 1 129 ? 20.469 6.977 1.598 1 90.44 129 ASN B C 1
ATOM 2383 O O . ASN B 1 129 ? 19.766 6.309 0.851 1 90.44 129 ASN B O 1
ATOM 2387 N N . PRO B 1 130 ? 20.016 7.742 2.551 1 84.12 130 PRO B N 1
ATOM 2388 C CA . PRO B 1 130 ? 18.578 7.742 2.832 1 84.12 130 PRO B CA 1
ATOM 2389 C C . PRO B 1 130 ? 17.75 8.242 1.652 1 84.12 130 PRO B C 1
ATOM 2391 O O . PRO B 1 130 ? 16.531 8.039 1.621 1 84.12 130 PRO B O 1
ATOM 2394 N N . SER B 1 131 ? 18.359 8.797 0.715 1 85.56 131 SER B N 1
ATOM 2395 C CA . SER B 1 131 ? 17.656 9.336 -0.44 1 85.56 131 SER B CA 1
ATOM 2396 C C . SER B 1 131 ? 17.781 8.406 -1.644 1 85.56 131 SER B C 1
ATOM 2398 O O . SER B 1 131 ? 17.25 8.711 -2.719 1 85.56 131 SER B O 1
ATOM 2400 N N . SER B 1 132 ? 18.375 7.332 -1.405 1 91.38 132 SER B N 1
ATOM 2401 C CA . SER B 1 132 ? 18.516 6.41 -2.525 1 91.38 132 SER B CA 1
ATOM 2402 C C . SER B 1 132 ? 17.188 5.719 -2.848 1 91.38 132 SER B C 1
ATOM 2404 O O . SER B 1 132 ? 16.312 5.629 -1.994 1 91.38 132 SER B O 1
ATOM 2406 N N . ASP B 1 133 ? 17.078 5.234 -4.035 1 91.94 133 ASP B N 1
ATOM 2407 C CA . ASP B 1 133 ? 15.898 4.5 -4.465 1 91.94 133 ASP B CA 1
ATOM 2408 C C . ASP B 1 133 ? 15.75 3.193 -3.691 1 91.94 133 ASP B C 1
ATOM 2410 O O . ASP B 1 133 ? 16.734 2.658 -3.174 1 91.94 133 ASP B O 1
ATOM 2414 N N . LEU B 1 134 ? 14.562 2.795 -3.613 1 94.94 134 LEU B N 1
ATOM 2415 C CA . LEU B 1 134 ? 14.273 1.464 -3.092 1 94.94 134 LEU B CA 1
ATOM 2416 C C . LEU B 1 134 ? 14.398 0.412 -4.188 1 94.94 134 LEU B C 1
ATOM 2418 O O . LEU B 1 134 ? 14.25 0.722 -5.371 1 94.94 134 LEU B O 1
ATOM 2422 N N . PHE B 1 135 ? 14.719 -0.813 -3.773 1 97.62 135 PHE B N 1
ATOM 2423 C CA . PHE B 1 135 ? 14.453 -1.938 -4.66 1 97.62 135 PHE B CA 1
ATOM 2424 C C . PHE B 1 135 ? 12.953 -2.072 -4.926 1 97.62 135 PHE B C 1
ATOM 2426 O O . PHE B 1 135 ? 12.148 -1.397 -4.285 1 97.62 135 PHE B O 1
ATOM 2433 N N . ASP B 1 136 ? 12.617 -2.9 -5.891 1 98.06 136 ASP B N 1
ATOM 2434 C CA . ASP B 1 136 ? 11.211 -3.057 -6.25 1 98.06 136 ASP B CA 1
ATOM 2435 C C 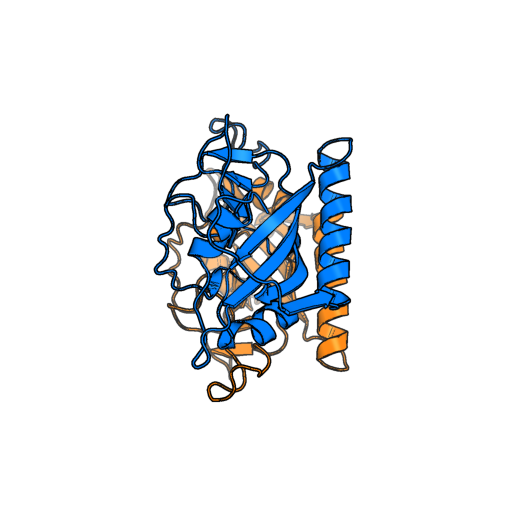. ASP B 1 136 ? 10.602 -4.293 -5.586 1 98.06 136 ASP B C 1
ATOM 2437 O O . ASP B 1 136 ? 9.398 -4.344 -5.344 1 98.06 136 ASP B O 1
ATOM 2441 N N . SER B 1 137 ? 11.414 -5.285 -5.355 1 98.62 137 SER B N 1
ATOM 2442 C CA . SER B 1 137 ? 10.961 -6.535 -4.762 1 98.62 137 SER B CA 1
ATOM 2443 C C . SER B 1 137 ? 12.094 -7.246 -4.031 1 98.62 137 SER B C 1
ATOM 2445 O O . SER B 1 137 ? 13.242 -6.797 -4.066 1 98.62 137 SER B O 1
ATOM 2447 N N . CYS B 1 138 ? 11.711 -8.289 -3.318 1 98.69 138 CYS B N 1
ATOM 2448 C CA . CYS B 1 138 ? 12.688 -9.141 -2.648 1 98.69 138 CYS B CA 1
ATOM 2449 C C . CYS B 1 138 ? 12.586 -10.578 -3.131 1 98.69 138 CYS B C 1
ATOM 2451 O O . CYS B 1 138 ? 11.562 -10.977 -3.693 1 98.69 138 CYS B O 1
ATOM 2453 N N . VAL B 1 139 ? 13.711 -11.297 -2.889 1 98.62 139 VAL B N 1
ATOM 2454 C CA . VAL B 1 139 ? 13.766 -12.688 -3.312 1 98.62 139 VAL B CA 1
ATOM 2455 C C . VAL B 1 139 ? 14.453 -13.531 -2.24 1 98.62 139 VAL B C 1
ATOM 2457 O O . VAL B 1 139 ?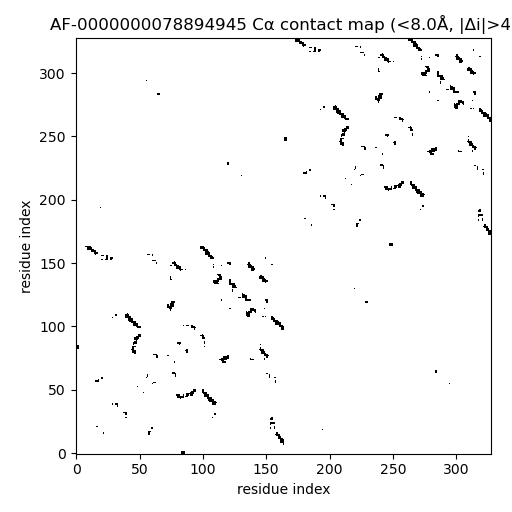 15.055 -12.984 -1.306 1 98.62 139 VAL B O 1
ATOM 2460 N N . ASP B 1 140 ? 14.289 -14.867 -2.391 1 97.81 140 ASP B N 1
ATOM 2461 C CA . ASP B 1 140 ? 14.961 -15.797 -1.494 1 97.81 140 ASP B CA 1
ATOM 2462 C C . ASP B 1 140 ? 16.453 -15.891 -1.811 1 97.81 140 ASP B C 1
ATOM 2464 O O . ASP B 1 140 ? 17.281 -16.031 -0.905 1 97.81 140 ASP B O 1
ATOM 2468 N N . ASP B 1 141 ? 16.75 -15.789 -3.107 1 98.25 141 ASP B N 1
ATOM 2469 C CA . ASP B 1 141 ? 18.109 -15.875 -3.625 1 98.25 141 ASP B CA 1
ATOM 2470 C C . ASP B 1 141 ? 18.281 -14.992 -4.859 1 98.25 141 ASP B C 1
ATOM 2472 O O . ASP B 1 141 ? 17.609 -15.195 -5.871 1 98.25 141 ASP B O 1
ATOM 2476 N N . VAL B 1 142 ? 19.219 -14.07 -4.723 1 98.56 142 VAL B N 1
ATOM 2477 C CA . VAL B 1 142 ? 19.375 -13.078 -5.789 1 98.56 142 VAL B CA 1
ATOM 2478 C C . VAL B 1 142 ? 19.891 -13.75 -7.055 1 98.56 142 VAL B C 1
ATOM 2480 O O . VAL B 1 142 ? 19.469 -13.414 -8.164 1 98.56 142 VAL B O 1
ATOM 2483 N N . GLN B 1 143 ? 20.75 -14.672 -6.887 1 98.31 143 GLN B N 1
ATOM 2484 C CA . GLN B 1 143 ? 21.375 -15.328 -8.039 1 98.31 143 GLN B CA 1
ATOM 2485 C C . GLN B 1 143 ? 20.406 -16.328 -8.68 1 98.31 143 GLN B C 1
ATOM 2487 O O . GLN B 1 143 ? 20.406 -16.484 -9.898 1 98.31 143 GLN B O 1
ATOM 2492 N N . HIS B 1 144 ? 19.641 -16.984 -7.879 1 98.25 144 HIS B N 1
ATOM 2493 C CA . HIS B 1 144 ? 18.688 -17.969 -8.344 1 98.25 144 HIS B CA 1
ATOM 2494 C C . HIS B 1 144 ? 17.344 -17.812 -7.648 1 98.25 144 HIS B C 1
ATOM 2496 O O . HIS B 1 144 ? 16.953 -18.672 -6.859 1 98.25 144 HIS B O 1
ATOM 2502 N N . PRO B 1 145 ? 16.656 -16.812 -8.047 1 98.38 145 PRO B N 1
ATOM 2503 C CA . PRO B 1 145 ? 15.398 -16.578 -7.336 1 98.38 145 PRO B CA 1
ATOM 2504 C C . PRO B 1 145 ? 14.344 -17.641 -7.613 1 98.38 145 PRO B C 1
ATOM 2506 O O . PRO B 1 145 ? 14.102 -17.984 -8.773 1 98.38 145 PRO B O 1
ATOM 2509 N N . GLU B 1 146 ? 13.781 -18.172 -6.52 1 98.06 146 GLU B N 1
ATOM 2510 C CA . GLU B 1 146 ? 12.664 -19.109 -6.621 1 98.06 146 GLU B CA 1
ATOM 2511 C C . GLU B 1 146 ? 11.383 -18.5 -6.059 1 98.06 146 GLU B C 1
ATOM 2513 O O . GLU B 1 146 ? 10.281 -18.969 -6.367 1 98.06 146 GLU B O 1
ATOM 2518 N N . VAL B 1 147 ? 11.578 -17.562 -5.227 1 97.75 147 VAL B N 1
ATOM 2519 C CA . VAL B 1 147 ? 10.469 -16.875 -4.578 1 97.75 147 VAL B CA 1
ATOM 2520 C C . VAL B 1 147 ? 10.648 -15.359 -4.715 1 97.75 147 VAL B C 1
ATOM 2522 O O . VAL B 1 147 ? 11.742 -14.836 -4.512 1 97.75 147 VAL B O 1
ATOM 2525 N N . PHE B 1 148 ? 9.641 -14.719 -5.094 1 98.25 148 PHE B N 1
ATOM 2526 C CA . PHE B 1 148 ? 9.602 -13.266 -5.16 1 98.25 148 PHE B CA 1
ATOM 2527 C C . PHE B 1 148 ? 8.602 -12.703 -4.156 1 98.25 148 PHE B C 1
ATOM 2529 O O . PHE B 1 148 ? 7.508 -13.25 -3.984 1 98.25 148 PHE B O 1
ATOM 2536 N N . VAL B 1 149 ? 8.977 -11.656 -3.479 1 97.69 149 VAL B N 1
ATOM 2537 C CA . VAL B 1 149 ? 8.141 -10.984 -2.486 1 97.69 149 VAL B CA 1
ATOM 2538 C C . VAL B 1 149 ? 7.902 -9.539 -2.898 1 97.69 149 VAL B C 1
ATOM 2540 O O . VAL B 1 149 ? 8.852 -8.789 -3.143 1 97.69 149 VAL B O 1
ATOM 2543 N N . MET B 1 150 ? 6.66 -9.203 -3.029 1 97.75 150 MET B N 1
ATOM 2544 C CA . MET B 1 150 ? 6.309 -7.832 -3.406 1 97.75 150 MET B CA 1
ATOM 2545 C C . MET B 1 150 ? 5.461 -7.172 -2.322 1 97.75 150 MET B C 1
ATOM 2547 O O . MET B 1 150 ? 4.594 -7.812 -1.729 1 97.75 150 MET B O 1
ATOM 2551 N N . PHE B 1 151 ? 5.664 -5.859 -2.18 1 95.75 151 PHE B N 1
ATOM 2552 C CA . PHE B 1 151 ? 5.102 -5.145 -1.038 1 95.75 151 PHE B CA 1
ATOM 2553 C C . PHE B 1 151 ? 4.039 -4.152 -1.49 1 95.75 151 PHE B C 1
ATOM 2555 O O . PHE B 1 151 ? 3.357 -3.545 -0.662 1 95.75 151 PHE B O 1
ATOM 2562 N N . ASP B 1 152 ? 3.906 -3.926 -2.754 1 96.25 152 ASP B N 1
ATOM 2563 C CA . ASP B 1 152 ? 2.922 -3.037 -3.365 1 96.25 152 ASP B CA 1
ATOM 2564 C C . ASP B 1 152 ? 1.877 -3.83 -4.148 1 96.25 152 ASP B C 1
ATOM 2566 O O . ASP B 1 152 ? 2.215 -4.551 -5.086 1 96.25 152 ASP B O 1
ATOM 2570 N N . LEU B 1 153 ? 0.668 -3.643 -3.809 1 96.06 153 LEU B N 1
ATOM 2571 C CA . LEU B 1 153 ? -0.425 -4.422 -4.379 1 96.06 153 LEU B CA 1
ATOM 2572 C C . LEU B 1 153 ? -0.556 -4.156 -5.875 1 96.06 153 LEU B C 1
ATOM 2574 O O . LEU B 1 153 ? -1.165 -4.949 -6.598 1 96.06 153 LEU B O 1
ATOM 2578 N N . ASN B 1 154 ? -0.004 -3.027 -6.297 1 97.06 154 ASN B N 1
ATOM 2579 C CA . ASN B 1 154 ? -0.172 -2.658 -7.699 1 97.06 154 ASN B CA 1
ATOM 2580 C C . ASN B 1 154 ? 0.91 -3.281 -8.578 1 97.06 154 ASN B C 1
ATOM 25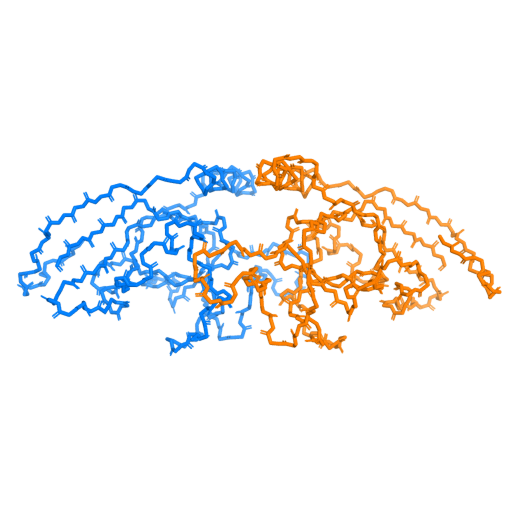82 O O . ASN B 1 154 ? 0.893 -3.123 -9.797 1 97.06 154 ASN B O 1
ATOM 2586 N N . GLN B 1 155 ? 1.776 -4.039 -8.016 1 98.38 155 GLN B N 1
ATOM 2587 C CA . GLN B 1 155 ? 2.912 -4.586 -8.75 1 98.38 155 GLN B CA 1
ATOM 2588 C C . GLN B 1 155 ? 2.576 -5.949 -9.352 1 98.38 155 GLN B C 1
ATOM 2590 O O . GLN B 1 155 ? 3.418 -6.57 -10 1 98.38 155 GLN B O 1
ATOM 2595 N N . TYR B 1 156 ? 1.355 -6.453 -9.07 1 98.75 156 TYR B N 1
ATOM 2596 C CA . TYR B 1 156 ? 1.013 -7.77 -9.602 1 98.75 156 TYR B CA 1
ATOM 2597 C C . TYR B 1 156 ? -0.473 -7.855 -9.93 1 98.75 156 TYR B C 1
ATOM 2599 O O . TYR B 1 156 ? -1.279 -7.094 -9.383 1 98.75 156 TYR B O 1
ATOM 2607 N N . TYR B 1 157 ? -0.786 -8.766 -10.828 1 98.81 157 TYR B N 1
ATOM 2608 C CA . TYR B 1 157 ? -2.141 -8.992 -11.32 1 98.81 157 TYR B CA 1
ATOM 2609 C C . TYR B 1 157 ? -2.396 -10.477 -11.547 1 98.81 157 TYR B C 1
ATOM 2611 O O . TYR B 1 157 ? -1.708 -11.117 -12.344 1 98.81 157 TYR B O 1
ATOM 2619 N N . PRO B 1 158 ? -3.33 -11.047 -10.719 1 98.69 158 PRO B N 1
ATOM 2620 C CA . PRO B 1 158 ? -3.693 -12.438 -11 1 98.69 158 PRO B CA 1
ATOM 2621 C C . PRO B 1 158 ? -4.387 -12.602 -12.344 1 98.69 158 PRO B C 1
ATOM 2623 O O . PRO B 1 158 ? -5.578 -12.305 -12.469 1 98.69 158 PRO B O 1
ATOM 2626 N N . SER B 1 159 ? -3.717 -13.18 -13.32 1 98.5 159 SER B N 1
ATOM 2627 C CA . SER B 1 159 ? -4.184 -13.172 -14.703 1 98.5 159 SER B CA 1
ATOM 2628 C C . SER B 1 159 ? -5.023 -14.406 -15.008 1 98.5 159 SER B C 1
ATOM 2630 O O . SER B 1 159 ? -5.98 -14.328 -15.781 1 98.5 159 SER B O 1
ATOM 2632 N N . TYR B 1 160 ? -4.648 -15.508 -14.398 1 98.69 160 TYR B N 1
ATOM 2633 C CA . TYR B 1 160 ? -5.363 -16.75 -14.656 1 98.69 160 TYR B CA 1
ATOM 2634 C C . TYR B 1 160 ? -5.512 -17.578 -13.383 1 98.69 160 TYR B C 1
ATOM 2636 O O . TYR B 1 160 ? -4.727 -17.422 -12.445 1 98.69 160 TYR B O 1
ATOM 2644 N N . LEU B 1 161 ? -6.523 -18.375 -13.398 1 98.62 161 LEU B N 1
ATOM 2645 C CA . LEU B 1 161 ? -6.723 -19.391 -12.367 1 98.62 161 LEU B CA 1
ATOM 2646 C C . LEU B 1 161 ? -6.672 -20.781 -12.969 1 98.62 161 LEU B C 1
ATOM 2648 O O . LEU B 1 161 ? -7.383 -21.078 -13.938 1 98.62 161 LEU B O 1
ATOM 2652 N N . ILE B 1 162 ? -5.793 -21.609 -12.438 1 98.06 162 ILE B N 1
ATOM 2653 C CA . ILE B 1 162 ? -5.676 -23 -12.844 1 98.06 162 ILE B CA 1
ATOM 2654 C C . ILE B 1 162 ? -6.371 -23.891 -11.812 1 98.06 162 ILE B C 1
ATOM 2656 O O . ILE B 1 162 ? -6.121 -23.781 -10.609 1 98.06 162 ILE B O 1
ATOM 2660 N N . GLU B 1 163 ? -7.211 -24.656 -12.289 1 97.69 163 GLU B N 1
ATOM 2661 C CA . GLU B 1 163 ? -7.812 -25.734 -11.5 1 97.69 163 GLU B CA 1
ATOM 2662 C C . GLU B 1 163 ? -7.23 -27.094 -11.898 1 97.69 163 GLU B C 1
ATOM 2664 O O . GLU B 1 163 ? -7.184 -27.438 -13.078 1 97.69 163 GLU B O 1
ATOM 2669 N N . TYR B 1 164 ? -6.949 -27.891 -10.844 1 96.88 164 TYR B N 1
ATOM 2670 C CA . TYR B 1 164 ? -6.258 -29.125 -11.195 1 96.88 164 TYR B CA 1
ATOM 2671 C C . TYR B 1 164 ? -6.434 -30.172 -10.109 1 96.88 164 TYR B C 1
ATOM 2673 O O . TYR B 1 164 ? -6.781 -29.844 -8.969 1 96.88 164 TYR B O 1
#

Radius of gyration: 21.37 Å; Cα contacts (8 Å, |Δi|>4): 694; chains: 2; bounding box: 46×70×42 Å

InterPro domains:
  IPR012317 Poly(ADP-ribose) polymerase, catalytic domain [PF00644] (6-164)
  IPR012317 Poly(ADP-ribose) polymerase, catalytic domain [PS51059] (1-164)
  IPR051712 Mono-ADP-ribosyltransferase and antiviral protein [PTHR45740] (7-164)

Sequence (328 aa):
MRQHPGKVKVQAISRVQNPELWENFIRKKSQMSRKTKGEVEQRRLFRGTSAIDIRNTCRENFDWRSDVNETGNMYGEGAYFAKSALTGDQYSTADEDGLQYMFVVDALVGDYTEGEPSYRKPPRKDSNNPSSDLFDSCVDDVQHPEVFVMFDLNQYYPSYLIEYMRQHPGKVKVQAISRVQNPELWENFIRKKSQMSRKTKGEVEQRRLFRGTSAIDIRNTCRENFDWRSDVNETGNMYGEGAYFAKSALTGDQYSTADEDGLQYMFVVDALVGDYTEGEPSYRKPPRKDSNNPSSDLFDSCVDDVQHPEVFVMFDLNQYYPSYLIEY

Organism: Nematostella vectensis (NCBI:txid45351)

Nearest PDB structures (foldseek):
  7oqq-assembly1_A  TM=9.511E-01  e=2.081E-17  Homo sapiens
  7f43-assembly1_A  TM=9.410E-01  e=7.316E-17  Homo sapiens
  6ek3-assembly1_B  TM=9.366E-01  e=2.415E-16  Homo sapiens
  7osx-assembly1_B  TM=9.187E-01  e=2.572E-16  Homo sapiens
  5lx6-assembly2_B  TM=8.968E-01  e=6.200E-16  Homo sapiens